Protein AF-0000000074023018 (afdb_homodimer)

Radius of gyration: 21.4 Å; Cα contacts (8 Å, |Δi|>4): 425; chains: 2; bounding box: 38×70×48 Å

Foldseek 3Di:
DPPPFDWLVVFPPLLSLLQLLLLLLLCCVVPNDVCSLVVSLVSQCVVQNNVLSNVLSVLSNQLVVQLVVLAPDRQDADRSVPPVCSGGGDPLRNLVRQLLRCLLVVVVVSNQVSSCVNRVHDDDPSNSVSSNVNSVSSPDDPPCPPPPDDPPPPPPD/DPPPFDWLVVFPPLLSLLQLLLLLLLCCVVPNDVCSLVVSLVSQCVVQNNVLSNVLSVLSNQLVVQLVVLAPDRQDADRSVPPVCSGGGDPLRNLVRQLLRCLLVVVVVSNQVSSCVNRVHDDDPSNSVSSNVNSVSSPDDPPCPPPPDDDDPPPPD

Structure (mmCIF, N/CA/C/O backbone):
data_AF-0000000074023018-model_v1
#
loop_
_entity.id
_entity.type
_entity.pdbx_description
1 polymer 'Uncharacterized protein'
#
loop_
_atom_site.group_PDB
_atom_site.id
_atom_site.type_symbol
_atom_site.label_atom_id
_atom_site.label_alt_id
_atom_site.label_comp_id
_atom_site.label_asym_id
_atom_site.label_entity_id
_atom_site.label_seq_id
_atom_site.pdbx_PDB_ins_code
_atom_site.Cartn_x
_atom_site.Cartn_y
_atom_site.Cartn_z
_atom_site.occupancy
_atom_site.B_iso_or_equiv
_atom_site.auth_seq_id
_atom_site.auth_comp_id
_atom_site.auth_asym_id
_atom_site.auth_atom_id
_atom_site.pdbx_PDB_model_num
ATOM 1 N N . MET A 1 1 ? 11.672 -31.781 -24.547 1 33.59 1 MET A N 1
ATOM 2 C CA . MET A 1 1 ? 10.367 -31.422 -24.016 1 33.59 1 MET A CA 1
ATOM 3 C C . MET A 1 1 ? 10.133 -29.922 -24.141 1 33.59 1 MET A C 1
ATOM 5 O O . MET A 1 1 ? 10.93 -29.109 -23.656 1 33.59 1 MET A O 1
ATOM 9 N N . SER A 1 2 ? 9.695 -29.359 -25.156 1 39.38 2 SER A N 1
ATOM 10 C CA . SER A 1 2 ? 9.453 -27.953 -25.484 1 39.38 2 SER A CA 1
ATOM 11 C C . SER A 1 2 ? 8.789 -27.219 -24.328 1 39.38 2 SER A C 1
ATOM 13 O O . SER A 1 2 ? 7.633 -27.5 -24 1 39.38 2 SER A O 1
ATOM 15 N N . SER A 1 3 ? 9.438 -26.938 -23.297 1 46.66 3 SER A N 1
ATOM 16 C CA . SER A 1 3 ? 8.898 -26.266 -22.109 1 46.66 3 SER A CA 1
ATOM 17 C C . SER A 1 3 ? 8.062 -25.047 -22.484 1 46.66 3 SER A C 1
ATOM 19 O O . SER A 1 3 ? 8.594 -24.047 -22.984 1 46.66 3 SER A O 1
ATOM 21 N N . ILE A 1 4 ? 7.012 -25.203 -23.188 1 52.25 4 ILE A N 1
ATOM 22 C CA . ILE A 1 4 ? 6.121 -24.141 -23.625 1 52.25 4 ILE A CA 1
ATOM 23 C C . ILE A 1 4 ? 5.949 -23.109 -22.516 1 52.25 4 ILE A C 1
ATOM 25 O O . ILE A 1 4 ? 5.586 -23.469 -21.391 1 52.25 4 ILE A O 1
ATOM 29 N N . SER A 1 5 ? 6.578 -22.062 -22.703 1 61.72 5 SER A N 1
ATOM 30 C CA . SER A 1 5 ? 6.504 -20.938 -21.781 1 61.72 5 SER A CA 1
ATOM 31 C C . SER A 1 5 ? 5.055 -20.562 -21.469 1 61.72 5 SER A C 1
ATOM 33 O O . SER A 1 5 ? 4.246 -20.391 -22.391 1 61.72 5 SER A O 1
ATOM 35 N N . PRO A 1 6 ? 4.605 -20.875 -20.297 1 69.31 6 PRO A N 1
ATOM 36 C CA . PRO A 1 6 ? 3.219 -20.547 -19.969 1 69.31 6 PRO A CA 1
ATOM 37 C C . PRO A 1 6 ? 2.826 -19.141 -20.422 1 69.31 6 PRO A C 1
ATOM 39 O O . PRO A 1 6 ? 3.672 -18.25 -20.469 1 69.31 6 PRO A O 1
ATOM 42 N N . SER A 1 7 ? 1.767 -19.031 -21.25 1 79 7 SER A N 1
ATOM 43 C CA . SER A 1 7 ? 1.215 -17.75 -21.688 1 79 7 SER A CA 1
ATOM 44 C C . SER A 1 7 ? 0.135 -17.25 -20.734 1 79 7 SER A C 1
ATOM 46 O O . SER A 1 7 ? -0.601 -18.062 -20.156 1 79 7 SER A O 1
ATOM 48 N N . ILE A 1 8 ? 0.029 -15.93 -20.641 1 83.31 8 ILE A N 1
ATOM 49 C CA . ILE A 1 8 ? -0.951 -15.312 -19.75 1 83.31 8 ILE A CA 1
ATOM 50 C C . ILE A 1 8 ? -2.361 -15.625 -20.25 1 83.31 8 ILE A C 1
ATOM 52 O O . ILE A 1 8 ? -3.32 -15.57 -19.469 1 83.31 8 ILE A O 1
ATOM 56 N N . THR A 1 9 ? -2.504 -15.969 -21.5 1 81.12 9 THR A N 1
ATOM 57 C CA . THR A 1 9 ? -3.809 -16.25 -22.094 1 81.12 9 THR A CA 1
ATOM 58 C C . THR A 1 9 ? -4.371 -17.562 -21.562 1 81.12 9 THR A C 1
ATOM 60 O O . THR A 1 9 ? -5.57 -17.828 -21.672 1 81.12 9 THR A O 1
ATOM 63 N N . ASP A 1 10 ? -3.537 -18.422 -20.984 1 83.19 10 ASP A N 1
ATOM 64 C CA . ASP A 1 10 ? -3.975 -19.719 -20.453 1 83.19 10 ASP A CA 1
ATOM 65 C C . ASP A 1 10 ? -4.449 -19.594 -19.016 1 83.19 10 ASP A C 1
ATOM 67 O O . ASP A 1 10 ? -4.926 -20.562 -18.422 1 83.19 10 ASP A O 1
ATOM 71 N N . VAL A 1 11 ? -4.312 -18.469 -18.516 1 88.88 11 VAL A N 1
ATOM 72 C CA . VAL A 1 11 ? -4.676 -18.172 -17.125 1 88.88 11 VAL A CA 1
ATOM 73 C C . VAL A 1 11 ? -6.059 -17.531 -17.078 1 88.88 11 VAL A C 1
ATOM 75 O O . VAL A 1 11 ? -6.398 -16.719 -17.953 1 88.88 11 VAL A O 1
ATOM 78 N N . PRO A 1 12 ? -6.941 -18.031 -16.188 1 91.56 12 PRO A N 1
ATOM 79 C CA . PRO A 1 12 ? -8.227 -17.344 -16.062 1 91.56 12 PRO A CA 1
ATOM 80 C C . PRO A 1 12 ? -8.07 -15.82 -16 1 91.56 12 PRO A C 1
ATOM 82 O O . PRO A 1 12 ? -7.18 -15.312 -15.328 1 91.56 12 PRO A O 1
ATOM 85 N N . PRO A 1 13 ? -8.906 -15.109 -16.688 1 92 13 PRO A N 1
ATOM 86 C CA . PRO A 1 13 ? -8.773 -13.656 -16.812 1 92 13 PRO A CA 1
ATOM 87 C C . PRO A 1 13 ? -8.727 -12.953 -15.453 1 92 13 PRO A C 1
ATOM 89 O O . PRO A 1 13 ? -8.016 -11.961 -15.289 1 92 13 PRO A O 1
ATOM 92 N N . SER A 1 14 ? -9.492 -13.422 -14.531 1 92.69 14 SER A N 1
ATOM 93 C CA . SER A 1 14 ? -9.516 -12.797 -13.211 1 92.69 14 SER A CA 1
ATOM 94 C C . SER A 1 14 ? -8.148 -12.859 -12.539 1 92.69 14 SER A C 1
ATOM 96 O O . SER A 1 14 ? -7.688 -11.875 -11.961 1 92.69 14 SER A O 1
ATOM 98 N N . VAL A 1 15 ? -7.512 -13.977 -12.648 1 95.25 15 VAL A N 1
ATOM 99 C CA . VAL A 1 15 ? -6.199 -14.164 -12.039 1 95.25 15 VAL A CA 1
ATOM 100 C C . VAL A 1 15 ? -5.141 -13.43 -12.852 1 95.25 15 VAL A C 1
ATOM 102 O O . VAL A 1 15 ? -4.238 -12.805 -12.289 1 95.25 15 VAL A O 1
ATOM 105 N N . ALA A 1 16 ? -5.266 -13.477 -14.188 1 94.62 16 ALA A N 1
ATOM 106 C CA . ALA A 1 16 ? -4.324 -12.805 -15.086 1 94.62 16 ALA A CA 1
ATOM 107 C C . ALA A 1 16 ? -4.273 -11.305 -14.797 1 94.62 16 ALA A C 1
ATOM 109 O O . ALA A 1 16 ? -3.223 -10.672 -14.953 1 94.62 16 ALA A O 1
ATOM 110 N N . ALA A 1 17 ? -5.359 -10.766 -14.391 1 94.88 17 ALA A N 1
ATOM 111 C CA . ALA A 1 17 ? -5.461 -9.336 -14.117 1 94.88 17 ALA A CA 1
ATOM 112 C C . ALA A 1 17 ? -4.562 -8.93 -12.953 1 94.88 17 ALA A C 1
ATOM 114 O O . ALA A 1 17 ? -4.223 -7.754 -12.805 1 94.88 17 ALA A O 1
ATOM 115 N N . LEU A 1 18 ? -4.129 -9.844 -12.133 1 96.94 18 LEU A N 1
ATOM 116 C CA . LEU A 1 18 ? -3.299 -9.578 -10.961 1 96.94 18 LEU A CA 1
ATOM 117 C C . LEU A 1 18 ? -1.834 -9.422 -11.359 1 96.94 18 LEU A C 1
ATOM 119 O O . LEU A 1 18 ? -1.025 -8.914 -10.586 1 96.94 18 LEU A O 1
ATOM 123 N N . LEU A 1 19 ? -1.52 -9.883 -12.492 1 96.56 19 LEU A N 1
ATOM 124 C CA . LEU A 1 19 ? -0.118 -10.055 -12.859 1 96.56 19 LEU A CA 1
ATOM 125 C C . LEU A 1 19 ? 0.636 -8.734 -12.75 1 96.56 19 LEU A C 1
ATOM 127 O O . LEU A 1 19 ? 1.696 -8.664 -12.125 1 96.56 19 LEU A O 1
ATOM 131 N N . PRO A 1 20 ? 0.089 -7.609 -13.336 1 96.38 20 PRO A N 1
ATOM 132 C CA . PRO A 1 20 ? 0.842 -6.359 -13.219 1 96.38 20 PRO A CA 1
ATOM 133 C C . PRO A 1 20 ? 1.032 -5.926 -11.766 1 96.38 20 PRO A C 1
ATOM 135 O O . PRO A 1 20 ? 2.084 -5.387 -11.406 1 96.38 20 PRO A O 1
ATOM 138 N N . VAL A 1 21 ? 0.07 -6.148 -10.906 1 97.56 21 VAL A N 1
ATOM 139 C CA . VAL A 1 21 ? 0.159 -5.82 -9.492 1 97.56 21 VAL A CA 1
ATOM 140 C C . VAL A 1 21 ? 1.237 -6.676 -8.828 1 97.56 21 VAL A C 1
ATOM 142 O O . VAL A 1 21 ? 2.074 -6.164 -8.078 1 97.56 21 VAL A O 1
ATOM 145 N N . LEU A 1 22 ? 1.25 -7.938 -9.125 1 97.94 22 LEU A N 1
ATOM 146 C CA . LEU A 1 22 ? 2.227 -8.859 -8.562 1 97.94 22 LEU A CA 1
ATOM 147 C C . LEU A 1 22 ? 3.639 -8.492 -9 1 97.94 22 LEU A C 1
ATOM 149 O O . LEU A 1 22 ? 4.574 -8.531 -8.195 1 97.94 22 LEU A O 1
ATOM 153 N N . ARG A 1 23 ? 3.777 -8.133 -10.266 1 97.25 23 ARG A N 1
ATOM 154 C CA . ARG A 1 23 ? 5.094 -7.777 -10.789 1 97.25 23 ARG A CA 1
ATOM 155 C C . ARG A 1 23 ? 5.656 -6.562 -10.062 1 97.25 23 ARG A C 1
ATOM 157 O O . ARG A 1 23 ? 6.836 -6.535 -9.703 1 97.25 23 ARG A O 1
ATOM 164 N N . HIS A 1 24 ? 4.836 -5.551 -9.836 1 96.38 24 HIS A N 1
ATOM 165 C CA . HIS A 1 24 ? 5.289 -4.359 -9.125 1 96.38 24 HIS A CA 1
ATOM 166 C C . HIS A 1 24 ? 5.656 -4.68 -7.684 1 96.38 24 HIS A C 1
ATOM 168 O O . HIS A 1 24 ? 6.66 -4.188 -7.168 1 96.38 24 HIS A O 1
ATOM 174 N N . HIS A 1 25 ? 4.863 -5.492 -7.008 1 96.25 25 HIS A N 1
ATOM 175 C CA . HIS A 1 25 ? 5.199 -5.902 -5.648 1 96.25 25 HIS A CA 1
ATOM 176 C C . HIS A 1 25 ? 6.516 -6.672 -5.617 1 96.25 25 HIS A C 1
ATOM 178 O O . HIS A 1 25 ? 7.344 -6.457 -4.73 1 96.25 25 HIS A O 1
ATOM 184 N N . LEU A 1 26 ? 6.68 -7.57 -6.559 1 96.31 26 LEU A N 1
ATOM 185 C CA . LEU A 1 26 ? 7.902 -8.367 -6.605 1 96.31 26 LEU A CA 1
ATOM 186 C C . LEU A 1 26 ? 9.117 -7.477 -6.82 1 96.31 26 LEU A C 1
ATOM 188 O O . LEU A 1 26 ? 10.156 -7.668 -6.176 1 96.31 26 LEU A O 1
ATOM 192 N N . ALA A 1 27 ? 8.977 -6.512 -7.691 1 94.44 27 ALA A N 1
ATOM 193 C CA . ALA A 1 27 ? 10.07 -5.57 -7.93 1 94.44 27 ALA A CA 1
ATOM 194 C C . ALA A 1 27 ? 10.445 -4.832 -6.648 1 94.44 27 ALA A C 1
ATOM 196 O O . ALA A 1 27 ? 11.633 -4.637 -6.359 1 94.44 27 ALA A O 1
ATOM 197 N N . ALA A 1 28 ? 9.453 -4.477 -5.926 1 92.44 28 ALA A N 1
ATOM 198 C CA . ALA A 1 28 ? 9.695 -3.77 -4.672 1 92.44 28 ALA A CA 1
ATOM 199 C C . ALA A 1 28 ? 10.297 -4.703 -3.625 1 92.44 28 ALA A C 1
ATOM 201 O O . ALA A 1 28 ? 11.281 -4.352 -2.969 1 92.44 28 ALA A O 1
ATOM 202 N N . LEU A 1 29 ? 9.734 -5.879 -3.439 1 92.12 29 LEU A N 1
ATOM 203 C CA . LEU A 1 29 ? 10.164 -6.848 -2.438 1 92.12 29 LEU A CA 1
ATOM 204 C C . LEU A 1 29 ? 11.594 -7.301 -2.699 1 92.12 29 LEU A C 1
ATOM 206 O O . LEU A 1 29 ? 12.336 -7.594 -1.76 1 92.12 29 LEU A O 1
ATOM 210 N N . GLN A 1 30 ? 11.922 -7.273 -3.902 1 92.44 30 GLN A N 1
ATOM 211 C CA . GLN A 1 30 ? 13.25 -7.773 -4.258 1 92.44 30 GLN A CA 1
ATOM 212 C C . GLN A 1 30 ? 14.227 -6.625 -4.496 1 92.44 30 GLN A C 1
ATOM 214 O O . GLN A 1 30 ? 15.359 -6.848 -4.926 1 92.44 30 GLN A O 1
ATOM 219 N N . GLY A 1 31 ? 13.82 -5.441 -4.309 1 87.44 31 GLY A N 1
ATOM 220 C CA . GLY A 1 31 ? 14.703 -4.297 -4.18 1 87.44 31 GLY A CA 1
ATOM 221 C C . GLY A 1 31 ? 15.062 -3.662 -5.512 1 87.44 31 GLY A C 1
ATOM 222 O O . GLY A 1 31 ? 15.977 -2.84 -5.586 1 87.44 31 GLY A O 1
ATOM 223 N N . SER A 1 32 ? 14.391 -3.994 -6.602 1 87.5 32 SER A N 1
ATOM 224 C CA . SER A 1 32 ? 14.758 -3.477 -7.914 1 87.5 32 SER A CA 1
ATOM 225 C C . SER A 1 32 ? 14.031 -2.174 -8.227 1 87.5 32 SER A C 1
ATOM 227 O O . SER A 1 32 ? 14.453 -1.411 -9.094 1 87.5 32 SER A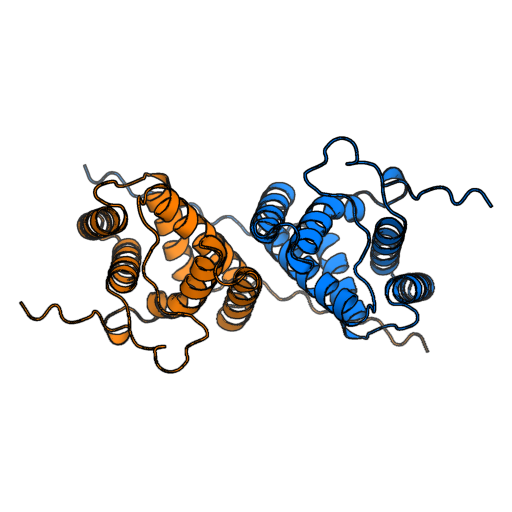 O 1
ATOM 229 N N . ASN A 1 33 ? 12.891 -1.936 -7.582 1 88.5 33 ASN A N 1
ATOM 230 C CA . ASN A 1 33 ? 12.117 -0.714 -7.781 1 88.5 33 ASN A CA 1
ATOM 231 C C . ASN A 1 33 ? 11.453 -0.253 -6.488 1 88.5 33 ASN A C 1
ATOM 233 O O . ASN A 1 33 ? 10.414 -0.787 -6.098 1 88.5 33 ASN A O 1
ATOM 237 N N . PRO A 1 34 ? 11.93 0.82 -5.93 1 80.44 34 PRO A N 1
ATOM 238 C CA . PRO A 1 34 ? 11.383 1.271 -4.648 1 80.44 34 PRO A CA 1
ATOM 239 C C . PRO A 1 34 ? 9.969 1.832 -4.781 1 80.44 34 PRO A C 1
ATOM 241 O O . PRO A 1 34 ? 9.242 1.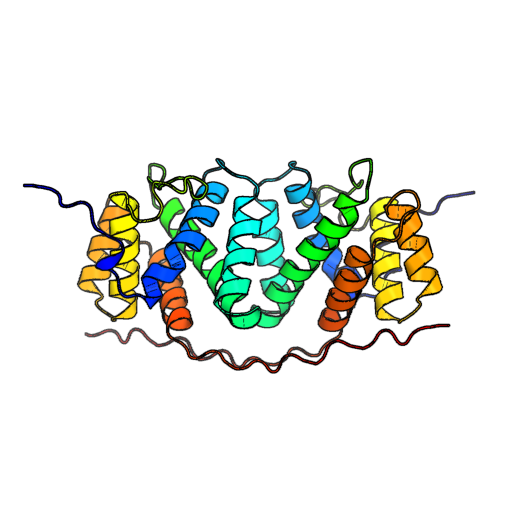917 -3.787 1 80.44 34 PRO A O 1
ATOM 244 N N . LEU A 1 35 ? 9.555 2.215 -6.023 1 85.19 35 LEU A N 1
ATOM 245 C CA . LEU A 1 35 ? 8.227 2.775 -6.254 1 85.19 35 LEU A CA 1
ATOM 246 C C . LEU A 1 35 ? 7.219 1.674 -6.559 1 85.19 35 LEU A C 1
ATOM 248 O O . LEU A 1 35 ? 6.035 1.951 -6.766 1 85.19 35 LEU A O 1
ATOM 252 N N . GLY A 1 36 ? 7.719 0.471 -6.547 1 92.19 36 GLY A N 1
ATOM 253 C CA . GLY A 1 36 ? 6.867 -0.649 -6.918 1 92.19 36 GLY A CA 1
ATOM 254 C C . GLY A 1 36 ? 5.629 -0.766 -6.051 1 92.19 36 GLY A C 1
ATOM 255 O O . GLY A 1 36 ? 4.547 -1.084 -6.551 1 92.19 36 GLY A O 1
ATOM 256 N N . TRP A 1 37 ? 5.785 -0.429 -4.812 1 91.62 37 TRP A N 1
ATOM 257 C CA . TRP A 1 37 ? 4.648 -0.497 -3.9 1 91.62 37 TRP A CA 1
ATOM 258 C C . TRP A 1 37 ? 3.555 0.481 -4.316 1 91.62 37 TRP A C 1
ATOM 260 O O . TRP A 1 37 ? 2.379 0.118 -4.375 1 91.62 37 TRP A O 1
ATOM 270 N N . ARG A 1 38 ? 3.951 1.676 -4.551 1 88.38 38 ARG A N 1
ATOM 271 C CA . ARG A 1 38 ? 3.021 2.729 -4.941 1 88.38 38 ARG A CA 1
ATOM 272 C C . ARG A 1 38 ? 2.311 2.377 -6.246 1 88.38 38 ARG A C 1
ATOM 274 O O . ARG A 1 38 ? 1.102 2.576 -6.375 1 88.38 38 ARG A O 1
ATOM 281 N N . LEU A 1 39 ? 3.084 1.887 -7.125 1 92.81 39 LEU A N 1
ATOM 282 C CA . LEU A 1 39 ? 2.537 1.545 -8.43 1 92.81 39 LEU A CA 1
ATOM 283 C C . LEU A 1 39 ? 1.571 0.37 -8.328 1 92.81 39 LEU A C 1
ATOM 285 O O . LEU A 1 39 ? 0.521 0.365 -8.977 1 92.81 39 LEU A O 1
ATOM 289 N N . ALA A 1 40 ? 1.871 -0.61 -7.504 1 96.38 40 ALA A N 1
ATOM 290 C CA . ALA A 1 40 ? 0.996 -1.762 -7.301 1 96.38 40 ALA A CA 1
ATOM 291 C C . ALA A 1 40 ? -0.355 -1.331 -6.738 1 96.38 40 ALA A C 1
ATOM 293 O O . ALA A 1 40 ? -1.404 -1.724 -7.254 1 96.38 40 ALA A O 1
ATOM 294 N N . PHE A 1 41 ? -0.316 -0.5 -5.727 1 94.69 41 PHE A N 1
ATOM 295 C CA . PHE A 1 41 ? -1.55 -0.039 -5.102 1 94.69 41 PHE A CA 1
ATOM 296 C C . PHE A 1 41 ? -2.334 0.859 -6.047 1 94.69 41 PHE A C 1
ATOM 298 O O . PHE A 1 41 ? -3.559 0.744 -6.152 1 94.69 41 PHE A O 1
ATOM 305 N N . GLY A 1 42 ? -1.631 1.778 -6.738 1 94.06 42 GLY A N 1
ATOM 306 C CA . GLY A 1 42 ? -2.295 2.625 -7.719 1 94.06 42 GLY A CA 1
ATOM 307 C C . GLY A 1 42 ? -2.982 1.838 -8.812 1 94.06 42 GLY A C 1
ATOM 308 O O . GLY A 1 42 ? -4.125 2.133 -9.18 1 94.06 42 GLY A O 1
ATOM 309 N N . LEU A 1 43 ? -2.332 0.855 -9.312 1 96.25 43 LEU A N 1
ATOM 310 C CA . LEU A 1 43 ? -2.873 0.022 -10.383 1 96.25 43 LEU A CA 1
ATOM 311 C C . LEU A 1 43 ? -4.094 -0.757 -9.898 1 96.25 43 LEU A C 1
ATOM 313 O O . LEU A 1 43 ? -5.105 -0.826 -10.602 1 96.25 43 LEU A O 1
ATOM 317 N N . ALA A 1 44 ? -4.008 -1.343 -8.711 1 97.19 44 ALA A N 1
ATOM 318 C CA . ALA A 1 44 ? -5.117 -2.115 -8.164 1 97.19 44 ALA A CA 1
ATOM 319 C C . ALA A 1 44 ? -6.336 -1.23 -7.922 1 97.19 44 ALA A C 1
ATOM 321 O O . ALA A 1 44 ? -7.465 -1.621 -8.227 1 97.19 44 ALA A O 1
ATOM 322 N N . GLU A 1 45 ? -6.098 -0.08 -7.363 1 94.38 45 GLU A N 1
ATOM 323 C CA . GLU A 1 45 ? -7.188 0.864 -7.148 1 94.38 45 GLU A CA 1
ATOM 324 C C . GLU A 1 45 ? -7.875 1.227 -8.461 1 94.38 45 GLU A C 1
ATOM 326 O O . GLU A 1 45 ? -9.102 1.293 -8.531 1 94.38 45 GLU A O 1
ATOM 331 N N . GLN A 1 46 ? -7.105 1.514 -9.453 1 95.12 46 GLN A N 1
ATOM 332 C CA . GLN A 1 46 ? -7.641 1.875 -10.766 1 95.12 46 GLN A CA 1
ATOM 333 C C . GLN A 1 46 ? -8.469 0.739 -11.352 1 95.12 46 GLN A C 1
ATOM 335 O O . GLN A 1 46 ? -9.516 0.978 -11.961 1 95.12 46 GLN A O 1
ATOM 340 N N . ARG A 1 47 ? -8.039 -0.441 -11.156 1 95.06 47 ARG A N 1
ATOM 341 C CA . ARG A 1 47 ? -8.648 -1.595 -11.812 1 95.06 47 ARG A CA 1
ATOM 342 C C . ARG A 1 47 ? -9.891 -2.057 -11.07 1 95.06 47 ARG A C 1
A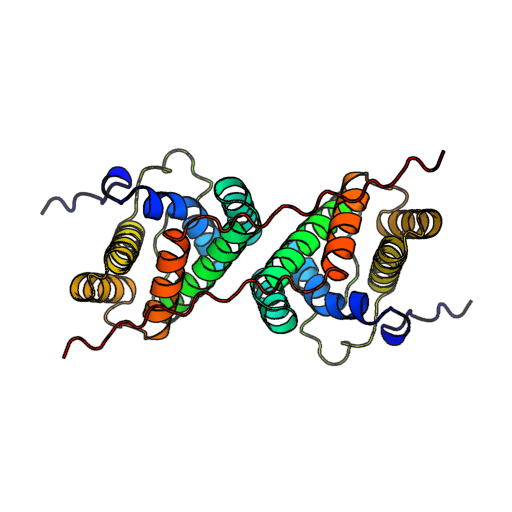TOM 344 O O . ARG A 1 47 ? -10.898 -2.416 -11.695 1 95.06 47 ARG A O 1
ATOM 351 N N . TRP A 1 48 ? -9.891 -2.062 -9.789 1 96 48 TRP A N 1
ATOM 352 C CA . TRP A 1 48 ? -10.961 -2.705 -9.039 1 96 48 TRP A CA 1
ATOM 353 C C . TRP A 1 48 ? -11.648 -1.709 -8.117 1 96 48 TRP A C 1
ATOM 355 O O . TRP A 1 48 ? -12.555 -2.076 -7.359 1 96 48 TRP A O 1
ATOM 365 N N . GLY A 1 49 ? -11.227 -0.445 -8.086 1 92.69 49 GLY A N 1
ATOM 366 C CA . GLY A 1 49 ? -11.734 0.537 -7.141 1 92.69 49 GLY A CA 1
ATOM 367 C C . GLY A 1 49 ? -10.969 0.562 -5.832 1 92.69 49 GLY A C 1
ATOM 368 O O . GLY A 1 49 ? -10.164 -0.332 -5.559 1 92.69 49 GLY A O 1
ATOM 369 N N . GLU A 1 50 ? -11.125 1.563 -5.012 1 89.69 50 GLU A N 1
ATOM 370 C CA . GLU A 1 50 ? -10.32 1.779 -3.812 1 89.69 50 GLU A CA 1
ATOM 371 C C . GLU A 1 50 ? -10.484 0.629 -2.822 1 89.69 50 GLU A C 1
ATOM 373 O O . GLU A 1 50 ? -9.508 0.002 -2.422 1 89.69 50 GLU A O 1
ATOM 378 N N . GLY A 1 51 ? -11.734 0.266 -2.453 1 89.75 51 GLY A N 1
ATOM 379 C CA . GLY A 1 51 ? -11.984 -0.768 -1.46 1 89.75 51 GLY A CA 1
ATOM 380 C C . GLY A 1 51 ? -11.391 -2.113 -1.842 1 89.75 51 GLY A C 1
ATOM 381 O O . GLY A 1 51 ? -10.414 -2.561 -1.237 1 89.75 51 GLY A O 1
ATOM 382 N N . LYS A 1 52 ? -11.906 -2.643 -2.922 1 93.19 52 LYS A N 1
ATOM 383 C CA . LYS A 1 52 ? -11.477 -3.965 -3.363 1 93.19 52 LYS A CA 1
ATOM 384 C C . LYS A 1 52 ? -10.039 -3.932 -3.883 1 93.19 52 LYS A C 1
ATOM 386 O O . LYS A 1 52 ? -9.25 -4.832 -3.6 1 93.19 52 LYS A O 1
ATOM 391 N N . GLY A 1 53 ? -9.703 -2.902 -4.582 1 96.62 53 GLY A N 1
ATOM 392 C CA . GLY A 1 53 ? -8.375 -2.785 -5.156 1 96.62 53 GLY A CA 1
ATOM 393 C C . GLY A 1 53 ? -7.277 -2.727 -4.109 1 96.62 53 GLY A C 1
ATOM 394 O O . GLY A 1 53 ? -6.277 -3.441 -4.211 1 96.62 53 GLY A O 1
ATOM 395 N N . LEU A 1 54 ? -7.445 -1.925 -3.117 1 95.25 54 LEU A N 1
ATOM 396 C CA . LEU A 1 54 ? -6.438 -1.798 -2.068 1 95.25 54 LEU A CA 1
ATOM 397 C C . LEU A 1 54 ? -6.305 -3.098 -1.282 1 95.25 54 LEU A C 1
ATOM 399 O O . LEU A 1 54 ? -5.195 -3.502 -0.927 1 95.25 54 LEU A O 1
ATOM 403 N N . ALA A 1 55 ? -7.43 -3.695 -1.041 1 95 55 ALA A N 1
ATOM 404 C CA . ALA A 1 55 ? -7.387 -4.973 -0.333 1 95 55 ALA A CA 1
ATOM 405 C C . ALA A 1 55 ? -6.652 -6.031 -1.15 1 95 55 ALA A C 1
ATOM 407 O O . ALA A 1 55 ? -5.84 -6.785 -0.613 1 95 55 ALA A O 1
ATOM 408 N N . LEU A 1 56 ? -6.898 -6.027 -2.402 1 97.19 56 LEU A N 1
ATOM 409 C CA . LEU A 1 56 ? -6.23 -6.98 -3.279 1 97.19 56 LEU A CA 1
ATOM 410 C C . LEU A 1 56 ? -4.73 -6.711 -3.334 1 97.19 56 LEU A C 1
ATOM 412 O O . LEU A 1 56 ? -3.926 -7.645 -3.275 1 97.19 56 LEU A O 1
ATOM 416 N N . ALA A 1 57 ? -4.398 -5.48 -3.479 1 97.44 57 ALA A N 1
ATOM 417 C CA . ALA A 1 57 ? -2.979 -5.129 -3.49 1 97.44 57 ALA A CA 1
ATOM 418 C C . ALA A 1 57 ? -2.299 -5.555 -2.193 1 97.44 57 ALA A C 1
ATOM 420 O O . ALA A 1 57 ? -1.212 -6.137 -2.215 1 97.44 57 ALA A O 1
ATOM 421 N N . HIS A 1 58 ? -2.916 -5.312 -1.113 1 95.69 58 HIS A N 1
ATOM 422 C CA . HIS A 1 58 ? -2.342 -5.66 0.182 1 95.69 58 HIS A CA 1
ATOM 423 C C . HIS A 1 58 ? -2.209 -7.172 0.338 1 95.69 58 HIS A C 1
ATOM 425 O O . HIS A 1 58 ? -1.146 -7.672 0.714 1 95.69 58 HIS A O 1
ATOM 431 N N . ARG A 1 59 ? -3.242 -7.848 0.045 1 96.25 59 ARG A N 1
ATOM 432 C CA . ARG A 1 59 ? -3.207 -9.297 0.191 1 96.25 59 ARG A CA 1
ATOM 433 C C . ARG A 1 59 ? -2.205 -9.922 -0.775 1 96.25 59 ARG A C 1
ATOM 435 O O . ARG A 1 59 ? -1.575 -10.93 -0.457 1 96.25 59 ARG A O 1
ATOM 442 N N . SER A 1 60 ? -2.096 -9.352 -1.965 1 97.75 60 SER A N 1
ATOM 443 C CA . SER A 1 60 ? -1.074 -9.812 -2.9 1 97.75 60 SER A CA 1
ATOM 444 C C . SER A 1 60 ? 0.322 -9.688 -2.301 1 97.75 60 SER A C 1
ATOM 446 O O . SER A 1 60 ? 1.14 -10.602 -2.422 1 97.75 60 SER A O 1
ATOM 448 N N . GLN A 1 61 ? 0.585 -8.547 -1.723 1 96.12 61 GLN A N 1
ATOM 449 C CA . GLN A 1 61 ? 1.874 -8.312 -1.079 1 96.12 61 GLN A CA 1
ATOM 450 C C . GLN A 1 61 ? 2.129 -9.336 0.024 1 96.12 61 GLN A C 1
ATOM 452 O O . GLN A 1 61 ? 3.236 -9.867 0.142 1 96.12 61 GLN A O 1
ATOM 457 N N . VAL A 1 62 ? 1.149 -9.57 0.866 1 94.62 62 VAL A N 1
ATOM 458 C CA . VAL A 1 62 ? 1.276 -10.508 1.98 1 94.62 62 VAL A CA 1
ATOM 459 C C . VAL A 1 62 ? 1.56 -11.906 1.451 1 94.62 62 VAL A C 1
ATOM 461 O O . VAL A 1 62 ? 2.457 -12.594 1.943 1 94.62 62 VAL A O 1
ATOM 464 N N . PHE A 1 63 ? 0.838 -12.281 0.449 1 97.25 63 PHE A N 1
ATOM 465 C CA . PHE A 1 63 ? 1.013 -13.586 -0.181 1 97.25 63 PHE A CA 1
ATOM 466 C C . PHE A 1 63 ? 2.42 -13.727 -0.747 1 97.25 63 PHE A C 1
ATOM 468 O O . PHE A 1 63 ? 3.104 -14.719 -0.482 1 97.25 63 PHE A O 1
ATOM 475 N N . LEU A 1 64 ? 2.873 -12.75 -1.487 1 97.44 64 LEU A N 1
ATOM 476 C CA . LEU A 1 64 ? 4.195 -12.797 -2.102 1 97.44 64 LEU A CA 1
ATOM 477 C C . LEU A 1 64 ? 5.289 -12.82 -1.039 1 97.44 64 LEU A C 1
ATOM 479 O O . LEU A 1 64 ? 6.289 -13.523 -1.188 1 97.44 64 LEU A O 1
ATOM 483 N N . SER A 1 65 ? 5.102 -12.07 0.021 1 95.12 65 SER A N 1
ATOM 484 C CA . SER A 1 65 ? 6.078 -12.07 1.107 1 95.12 65 SER A CA 1
ATOM 485 C C . SER A 1 65 ? 6.184 -13.445 1.756 1 95.12 65 SER A C 1
ATOM 487 O O . SER A 1 65 ? 7.285 -13.906 2.062 1 95.12 65 SER A O 1
ATOM 489 N N . ALA A 1 66 ? 5.035 -14.055 1.974 1 95.69 66 ALA A N 1
ATOM 490 C CA . ALA A 1 66 ? 5.027 -15.398 2.541 1 95.69 66 ALA A CA 1
ATOM 491 C C . ALA A 1 66 ? 5.734 -16.391 1.618 1 95.69 66 ALA A C 1
ATOM 493 O O . ALA A 1 66 ? 6.5 -17.234 2.078 1 95.69 66 ALA A O 1
ATOM 494 N N . LEU A 1 67 ? 5.48 -16.281 0.37 1 97 67 LEU A N 1
ATOM 495 C CA . LEU A 1 67 ? 6.082 -17.156 -0.627 1 97 67 LEU A CA 1
ATOM 496 C C . LEU A 1 67 ? 7.594 -16.969 -0.679 1 97 67 LEU A C 1
ATOM 498 O O . LEU A 1 67 ? 8.352 -17.938 -0.635 1 97 67 LEU A O 1
ATOM 502 N N . LEU A 1 68 ? 8.062 -15.719 -0.748 1 95.94 68 LEU A N 1
ATOM 503 C CA . LEU A 1 68 ? 9.477 -15.398 -0.887 1 95.94 68 LEU A CA 1
ATOM 504 C C . LEU A 1 68 ? 10.25 -15.781 0.37 1 95.94 68 LEU A C 1
ATOM 506 O O . LEU A 1 68 ? 11.438 -16.109 0.299 1 95.94 68 LEU A O 1
ATOM 510 N N . ALA A 1 69 ? 9.562 -15.695 1.496 1 94.56 69 ALA A N 1
ATOM 511 C CA . ALA A 1 69 ? 10.203 -16.078 2.748 1 94.56 69 ALA A CA 1
ATOM 512 C C . ALA A 1 69 ? 10.602 -17.562 2.729 1 94.56 69 ALA A C 1
ATOM 514 O O . ALA A 1 69 ? 11.508 -17.969 3.457 1 94.56 69 ALA A O 1
ATOM 515 N N . ALA A 1 70 ? 9.93 -18.312 1.895 1 94.88 70 ALA A N 1
ATOM 516 C CA . ALA A 1 70 ? 10.172 -19.75 1.83 1 94.88 70 ALA A CA 1
ATOM 517 C C . ALA A 1 70 ? 11.07 -20.109 0.648 1 94.88 70 ALA A C 1
ATOM 519 O O . ALA A 1 70 ? 11.344 -21.281 0.396 1 94.88 70 ALA A O 1
ATOM 520 N N . ARG A 1 71 ? 11.5 -19.094 -0.091 1 93.38 71 ARG A N 1
ATOM 521 C CA . ARG A 1 71 ? 12.312 -19.328 -1.278 1 93.38 71 ARG A CA 1
ATOM 522 C C . ARG A 1 71 ? 13.797 -19.109 -0.987 1 93.38 71 ARG A C 1
ATOM 524 O O . ARG A 1 71 ? 14.148 -18.156 -0.291 1 93.38 71 ARG A O 1
ATOM 531 N N . PRO A 1 72 ? 14.672 -19.938 -1.554 1 88.38 72 PRO A N 1
ATOM 532 C CA . PRO A 1 72 ? 16.109 -19.781 -1.366 1 88.38 72 PRO A CA 1
ATOM 533 C C . PRO A 1 72 ? 16.719 -18.766 -2.342 1 88.38 72 PRO A C 1
ATOM 535 O O . PRO A 1 72 ? 17.844 -18.297 -2.131 1 88.38 72 PRO A O 1
ATOM 538 N N . VAL A 1 73 ? 16.047 -18.5 -3.471 1 91.56 73 VAL A N 1
ATOM 539 C CA . VAL A 1 73 ? 16.5 -17.578 -4.508 1 91.56 73 VAL A CA 1
ATOM 540 C C . VAL A 1 73 ? 15.383 -16.641 -4.902 1 91.56 73 VAL A C 1
ATOM 542 O O . VAL A 1 73 ? 14.203 -16.906 -4.648 1 91.56 73 VAL A O 1
ATOM 545 N N . PRO A 1 74 ? 15.664 -15.508 -5.438 1 94.12 74 PRO A N 1
ATOM 546 C CA . PRO A 1 74 ? 14.625 -14.578 -5.883 1 94.12 74 PRO A CA 1
ATOM 547 C C . PRO A 1 74 ? 13.688 -15.195 -6.918 1 94.12 74 PRO A C 1
ATOM 549 O O . PRO A 1 74 ? 14.07 -16.141 -7.617 1 94.12 74 PRO A O 1
ATOM 552 N N . LEU A 1 75 ? 12.477 -14.734 -6.988 1 95.94 75 LEU A N 1
ATOM 553 C CA . LEU A 1 75 ? 11.531 -15.141 -8.016 1 95.94 75 LEU A CA 1
ATOM 554 C C . LEU A 1 75 ? 11.836 -14.445 -9.344 1 95.94 75 LEU A C 1
ATOM 556 O O . LEU A 1 75 ? 11.969 -13.219 -9.391 1 95.94 75 LEU A O 1
ATOM 560 N N . ASP A 1 76 ? 12.023 -15.227 -10.352 1 94.81 76 ASP A N 1
ATOM 561 C CA . ASP A 1 76 ? 12.266 -14.648 -11.672 1 94.81 76 ASP A CA 1
ATOM 562 C C . ASP A 1 76 ? 10.992 -14.031 -12.242 1 94.81 76 ASP A C 1
ATOM 564 O O . ASP A 1 76 ? 9.969 -14.711 -12.375 1 94.81 76 ASP A O 1
ATOM 568 N N . CYS A 1 77 ? 11.055 -12.773 -12.5 1 94.81 77 CYS A N 1
ATOM 569 C CA . CYS A 1 77 ? 9.875 -12.086 -13 1 94.81 77 CYS A CA 1
ATOM 570 C C . CYS A 1 77 ? 10.258 -11.016 -14.016 1 94.81 77 CYS A C 1
ATOM 572 O O . CYS A 1 77 ? 11.391 -10.523 -14.016 1 94.81 77 CYS A O 1
ATOM 574 N N . VAL A 1 78 ? 9.367 -10.742 -14.898 1 93.81 78 VAL A N 1
ATOM 575 C CA . VAL A 1 78 ? 9.539 -9.695 -15.898 1 93.81 78 VAL A CA 1
ATOM 576 C C . VAL A 1 78 ? 9.477 -8.328 -15.219 1 93.81 78 VAL A C 1
ATOM 578 O O . VAL A 1 78 ? 8.641 -8.094 -14.336 1 93.81 78 VAL A O 1
ATOM 581 N N . ASP A 1 79 ? 10.383 -7.445 -15.625 1 92.12 79 ASP A N 1
ATOM 582 C CA . ASP A 1 79 ? 10.312 -6.055 -15.188 1 92.12 79 ASP A CA 1
ATOM 583 C C . ASP A 1 79 ? 8.984 -5.422 -15.578 1 92.12 79 ASP A C 1
ATOM 585 O O . ASP A 1 79 ? 8.641 -5.371 -16.766 1 92.12 79 ASP A O 1
ATOM 589 N N . PRO A 1 80 ? 8.219 -4.926 -14.609 1 91.69 80 PRO A N 1
ATOM 590 C CA . PRO A 1 80 ? 6.898 -4.375 -14.922 1 91.69 80 PRO A CA 1
ATOM 591 C C . PRO A 1 80 ? 6.969 -3.156 -15.836 1 91.69 80 PRO A C 1
ATOM 593 O O . PRO A 1 80 ? 5.957 -2.766 -16.422 1 91.69 80 PRO A O 1
ATOM 596 N N . LEU A 1 81 ? 8.078 -2.535 -15.922 1 86.19 81 LEU A N 1
ATOM 597 C CA . LEU A 1 81 ? 8.219 -1.343 -16.75 1 86.19 81 LEU A CA 1
ATOM 598 C C . LEU A 1 81 ? 8.641 -1.713 -18.172 1 86.19 81 LEU A C 1
ATOM 600 O O . LEU A 1 81 ? 8.734 -0.845 -19.047 1 86.19 81 LEU A O 1
ATOM 604 N N . HIS A 1 82 ? 8.891 -3.031 -18.359 1 87.12 82 HIS A N 1
ATOM 605 C CA . HIS A 1 82 ? 9.211 -3.496 -19.703 1 87.12 82 HIS A CA 1
ATOM 606 C C . HIS A 1 82 ? 7.941 -3.814 -20.484 1 87.12 82 HIS A C 1
ATOM 608 O O . HIS A 1 82 ? 7.402 -4.918 -20.375 1 87.12 82 HIS A O 1
ATOM 614 N N . ILE A 1 83 ? 7.539 -2.977 -21.328 1 79.56 83 ILE A N 1
ATOM 615 C CA . ILE A 1 83 ? 6.242 -3.02 -21.984 1 79.56 83 ILE A CA 1
ATOM 616 C C . ILE A 1 83 ? 6.23 -4.145 -23.016 1 79.56 83 ILE A C 1
ATOM 618 O O . ILE A 1 83 ? 5.207 -4.805 -23.219 1 79.56 83 ILE A O 1
ATOM 622 N N . ASP A 1 84 ? 7.367 -4.453 -23.578 1 82.62 84 ASP A N 1
ATOM 623 C CA . ASP A 1 84 ? 7.449 -5.441 -24.641 1 82.62 84 ASP A CA 1
ATOM 624 C C . ASP A 1 84 ? 7.203 -6.852 -24.109 1 82.62 84 ASP A C 1
ATOM 626 O O . ASP A 1 84 ? 6.84 -7.75 -24.875 1 82.62 84 ASP A O 1
ATOM 630 N N . ASP A 1 85 ? 7.34 -7.02 -22.891 1 78.69 85 ASP A N 1
ATOM 631 C CA . ASP A 1 85 ? 7.246 -8.359 -22.312 1 78.69 85 ASP A CA 1
ATOM 632 C C . ASP A 1 85 ? 6 -8.5 -21.438 1 78.69 85 ASP A C 1
ATOM 634 O O . ASP A 1 85 ? 5.91 -9.422 -20.625 1 78.69 85 ASP A O 1
ATOM 638 N N . ARG A 1 86 ? 5.051 -7.676 -21.656 1 80.31 86 ARG A N 1
ATOM 639 C CA . ARG A 1 86 ? 3.889 -7.629 -20.781 1 80.31 86 ARG A CA 1
ATOM 640 C C . ARG A 1 86 ? 3.076 -8.914 -20.875 1 80.31 86 ARG A C 1
ATOM 642 O O . ARG A 1 86 ? 2.488 -9.359 -19.891 1 80.31 86 ARG A O 1
ATOM 649 N N . ASP A 1 87 ? 3.141 -9.625 -21.984 1 82.62 87 ASP A N 1
ATOM 650 C CA . ASP A 1 87 ? 2.275 -10.781 -22.172 1 82.62 87 ASP A CA 1
ATOM 651 C C . ASP A 1 87 ? 3.062 -12.086 -22.047 1 82.62 87 ASP A C 1
ATOM 653 O O . ASP A 1 87 ? 2.506 -13.172 -22.203 1 82.62 87 ASP A O 1
ATOM 657 N N . THR A 1 88 ? 4.289 -11.914 -21.75 1 88 88 THR A N 1
ATOM 658 C CA . THR A 1 88 ? 5.117 -13.102 -21.531 1 88 88 THR A CA 1
ATOM 659 C C . THR A 1 88 ? 5.273 -13.391 -20.047 1 88 88 THR A C 1
ATOM 661 O O . THR A 1 88 ? 5.18 -12.477 -19.219 1 88 88 THR A O 1
ATOM 664 N N . LEU A 1 89 ? 5.383 -14.672 -19.797 1 93.88 89 LEU A N 1
ATOM 665 C CA . LEU A 1 89 ? 5.59 -15.102 -18.422 1 93.88 89 LEU A CA 1
ATOM 666 C C . LEU A 1 89 ? 6.91 -15.852 -18.281 1 93.88 89 LEU A C 1
ATOM 668 O O . LEU A 1 89 ? 7.262 -16.672 -19.141 1 93.88 89 LEU A O 1
ATOM 672 N N . THR A 1 90 ? 7.652 -15.5 -17.266 1 94.5 90 THR A N 1
ATOM 673 C CA . THR A 1 90 ? 8.727 -16.406 -16.875 1 94.5 90 THR A CA 1
ATOM 674 C C . THR A 1 90 ? 8.164 -17.703 -16.312 1 94.5 90 THR A C 1
ATOM 676 O O . THR A 1 90 ? 6.965 -17.812 -16.062 1 94.5 90 THR A O 1
ATOM 679 N N . GLU A 1 91 ? 9.055 -18.672 -16.172 1 93.44 91 GLU A N 1
ATOM 680 C CA . GLU A 1 91 ? 8.625 -19.938 -15.586 1 93.44 91 GLU A CA 1
ATOM 681 C C . GLU A 1 91 ? 8.055 -19.734 -14.18 1 93.44 91 GLU A C 1
ATOM 683 O O . GLU A 1 91 ? 7.008 -20.281 -13.844 1 93.44 91 GLU A O 1
ATOM 688 N N . ASP A 1 92 ? 8.742 -18.953 -13.375 1 95.69 92 ASP A N 1
ATOM 689 C CA . ASP A 1 92 ? 8.281 -18.672 -12.016 1 95.69 92 ASP A CA 1
ATOM 690 C C . ASP A 1 92 ? 6.926 -17.969 -12.023 1 95.69 92 ASP A C 1
ATOM 692 O O . ASP A 1 92 ? 6.043 -18.312 -11.227 1 95.69 92 ASP A O 1
ATOM 696 N N . GLU A 1 93 ? 6.777 -17 -12.898 1 96.12 93 GLU A N 1
ATOM 697 C CA . GLU A 1 93 ? 5.496 -16.312 -13.008 1 96.12 93 GLU A CA 1
ATOM 698 C C . GLU A 1 93 ? 4.387 -17.266 -13.43 1 96.12 93 GLU A C 1
ATOM 700 O O . GLU A 1 93 ? 3.268 -17.188 -12.922 1 96.12 93 GLU A O 1
ATOM 705 N N . GLY A 1 94 ? 4.723 -18.062 -14.414 1 95.06 94 GLY A N 1
ATOM 706 C CA . GLY A 1 94 ? 3.762 -19.078 -14.805 1 95.06 94 GLY A CA 1
ATOM 707 C C . GLY A 1 94 ? 3.295 -19.938 -13.648 1 95.06 94 GLY A C 1
ATOM 708 O O . GLY A 1 94 ? 2.094 -20.141 -13.453 1 95.06 94 GLY A O 1
ATOM 709 N N . ASN A 1 95 ? 4.234 -20.469 -12.906 1 95.62 95 ASN A N 1
ATOM 710 C CA . ASN A 1 95 ? 3.904 -21.281 -11.742 1 95.62 95 ASN A CA 1
ATOM 711 C C . ASN A 1 95 ? 3.07 -20.5 -10.727 1 95.62 95 ASN A C 1
ATOM 713 O O . ASN A 1 95 ? 2.145 -21.047 -10.125 1 95.62 95 ASN A O 1
ATOM 717 N N . LEU A 1 96 ? 3.404 -19.25 -10.555 1 97 96 LEU A N 1
ATOM 718 C CA . LEU A 1 96 ? 2.656 -18.391 -9.648 1 97 96 LEU A CA 1
ATOM 719 C C . LEU A 1 96 ? 1.204 -18.266 -10.102 1 97 96 LEU A C 1
ATOM 721 O O . LEU A 1 96 ? 0.285 -18.406 -9.289 1 97 96 LEU A O 1
ATOM 725 N N . MET A 1 97 ? 0.979 -18.047 -11.383 1 96.75 97 M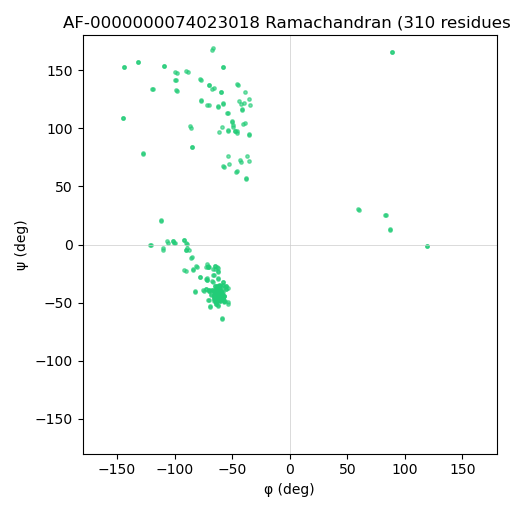ET A N 1
ATOM 726 C CA . MET A 1 97 ? -0.365 -17.906 -11.938 1 96.75 97 MET A CA 1
ATOM 727 C C . MET A 1 97 ? -1.139 -19.203 -11.828 1 96.75 97 MET A C 1
ATOM 729 O O . MET A 1 97 ? -2.326 -19.203 -11.5 1 96.75 97 MET A O 1
ATOM 733 N N . ILE A 1 98 ? -0.476 -20.266 -12.055 1 96 98 ILE A N 1
ATOM 734 C CA . ILE A 1 98 ? -1.111 -21.578 -11.953 1 96 98 ILE A CA 1
ATOM 735 C C . ILE A 1 98 ? -1.522 -21.844 -10.508 1 96 98 ILE A C 1
ATOM 737 O O . ILE A 1 98 ? -2.629 -22.312 -10.25 1 96 98 ILE A O 1
ATOM 741 N N . ALA A 1 99 ? -0.63 -21.562 -9.586 1 97.06 99 ALA A N 1
ATOM 742 C CA . ALA A 1 99 ? -0.94 -21.766 -8.172 1 97.06 99 ALA A CA 1
ATOM 743 C C . ALA A 1 99 ? -2.189 -20.984 -7.773 1 97.06 99 ALA A C 1
ATOM 745 O O . ALA A 1 99 ? -3.104 -21.547 -7.156 1 97.06 99 ALA A O 1
ATOM 746 N N . LEU A 1 100 ? -2.223 -19.734 -8.148 1 97.62 100 LEU A N 1
ATOM 747 C CA . LEU A 1 100 ? -3.361 -18.891 -7.797 1 97.62 100 LEU A CA 1
ATOM 748 C C . LEU A 1 100 ? -4.633 -19.375 -8.484 1 97.62 100 LEU A C 1
ATOM 750 O O . LEU A 1 100 ? -5.707 -19.375 -7.879 1 97.62 100 LEU A O 1
ATOM 754 N N . SER A 1 101 ? -4.543 -19.781 -9.727 1 97 101 SER A N 1
ATOM 755 C CA . SER A 1 101 ? -5.691 -20.344 -10.445 1 97 101 SER A CA 1
ATOM 756 C C . SER A 1 101 ? -6.211 -21.594 -9.758 1 97 101 SER A C 1
ATOM 758 O O . SER A 1 101 ? -7.422 -21.781 -9.609 1 97 101 SER A O 1
ATOM 760 N N . ALA A 1 102 ? -5.281 -22.422 -9.391 1 96.62 102 ALA A N 1
ATOM 761 C CA . ALA A 1 102 ? -5.656 -23.656 -8.703 1 96.62 102 ALA A CA 1
ATOM 762 C C . ALA A 1 102 ? -6.336 -23.359 -7.371 1 96.62 102 ALA A C 1
ATOM 764 O O . ALA A 1 102 ? -7.316 -24 -7.008 1 96.62 102 ALA A O 1
ATOM 765 N N . MET A 1 103 ? -5.812 -22.438 -6.637 1 96.62 103 MET A N 1
ATOM 766 C CA . MET A 1 103 ? -6.426 -22.031 -5.375 1 96.62 103 MET A CA 1
ATOM 767 C C . MET A 1 103 ? -7.824 -21.469 -5.605 1 96.62 103 MET A C 1
ATOM 769 O O . MET A 1 103 ? -8.742 -21.734 -4.836 1 96.62 103 MET A O 1
ATOM 773 N N . SER A 1 104 ? -7.961 -20.719 -6.633 1 95.06 104 SER A N 1
ATOM 774 C CA . SER A 1 104 ? -9.258 -20.125 -6.965 1 95.06 104 SER A CA 1
ATOM 775 C C . SER A 1 104 ? -10.289 -21.203 -7.289 1 95.06 104 SER A C 1
ATOM 777 O O . SER A 1 104 ? -11.469 -21.047 -6.98 1 95.06 104 SER A O 1
ATOM 779 N N . SER A 1 105 ? -9.828 -22.219 -7.906 1 94.44 105 SER A N 1
ATOM 780 C CA . SER A 1 105 ? -10.719 -23.312 -8.305 1 94.44 105 SER A CA 1
ATOM 781 C C . SER A 1 105 ? -10.789 -24.391 -7.234 1 94.44 105 SER A C 1
ATOM 783 O O . SER A 1 105 ? -11.344 -25.469 -7.469 1 94.44 105 SER A O 1
ATOM 785 N N . ASP A 1 106 ? -10.172 -24.219 -6.125 1 93.5 106 ASP A N 1
ATOM 786 C CA . ASP A 1 106 ? -10.125 -25.156 -5.004 1 93.5 106 ASP A CA 1
ATOM 787 C C . ASP A 1 106 ? -9.508 -26.484 -5.43 1 93.5 106 ASP A C 1
ATOM 789 O O . ASP A 1 106 ? -9.984 -27.547 -5.031 1 93.5 106 ASP A O 1
ATOM 793 N N . ASP A 1 107 ? -8.656 -26.422 -6.352 1 95.62 107 ASP A N 1
ATOM 794 C CA . ASP A 1 107 ? -7.84 -27.562 -6.734 1 95.62 107 ASP A CA 1
ATOM 795 C C . ASP A 1 107 ? -6.602 -27.672 -5.844 1 95.62 107 ASP A C 1
ATOM 797 O O . ASP A 1 107 ? -5.504 -27.297 -6.254 1 95.62 107 ASP A O 1
ATOM 801 N N . ALA A 1 108 ? -6.723 -28.281 -4.695 1 94.94 108 ALA A N 1
ATOM 802 C CA . ALA A 1 108 ? -5.719 -28.297 -3.637 1 94.94 108 ALA A CA 1
ATOM 803 C C . ALA A 1 108 ? -4.465 -29.047 -4.078 1 94.94 108 ALA A C 1
ATOM 805 O O . ALA A 1 108 ? -3.346 -28.562 -3.879 1 94.94 108 ALA A O 1
ATOM 806 N N . PRO A 1 109 ? -4.66 -30.25 -4.676 1 96.06 109 PRO A N 1
ATOM 807 C CA . PRO A 1 109 ? -3.455 -30.969 -5.098 1 96.06 109 PRO A CA 1
ATOM 808 C C . PRO A 1 109 ? -2.609 -30.172 -6.086 1 96.06 109 PRO A C 1
ATOM 810 O O . PRO A 1 109 ? -1.384 -30.109 -5.953 1 96.06 109 PRO A O 1
ATOM 813 N N . ARG A 1 110 ? -3.193 -29.594 -7.027 1 96.06 110 ARG A N 1
ATOM 814 C CA . ARG A 1 110 ? -2.467 -28.812 -8.016 1 96.06 110 ARG A CA 1
ATOM 815 C C . ARG A 1 110 ? -1.825 -27.578 -7.379 1 96.06 110 ARG A C 1
ATOM 817 O O . ARG A 1 110 ? -0.688 -27.234 -7.699 1 96.06 110 ARG A O 1
ATOM 824 N N . ALA A 1 111 ? -2.551 -26.875 -6.52 1 96.88 111 ALA A N 1
ATOM 825 C CA . ALA A 1 111 ? -2.008 -25.719 -5.812 1 96.88 111 ALA A CA 1
ATOM 826 C C . ALA A 1 111 ? -0.763 -26.094 -5.012 1 96.88 111 ALA A C 1
ATOM 828 O O . ALA A 1 111 ? 0.25 -25.391 -5.059 1 96.88 111 ALA A O 1
ATOM 829 N N . ARG A 1 112 ? -0.844 -27.188 -4.348 1 96.19 112 ARG A N 1
ATOM 830 C CA . ARG A 1 112 ? 0.27 -27.656 -3.527 1 96.19 112 ARG A CA 1
ATOM 831 C C . ARG A 1 112 ? 1.5 -27.938 -4.383 1 96.19 112 ARG A C 1
ATOM 833 O O . ARG A 1 112 ? 2.609 -27.531 -4.039 1 96.19 112 ARG A O 1
ATOM 840 N N . LEU A 1 113 ? 1.271 -28.625 -5.445 1 96 113 LEU A N 1
ATOM 841 C CA . LEU A 1 113 ? 2.371 -28.984 -6.336 1 96 113 LEU A CA 1
ATOM 842 C C . LEU A 1 113 ? 3.055 -27.734 -6.879 1 96 113 LEU A C 1
ATOM 844 O O . LEU A 1 113 ? 4.285 -27.672 -6.941 1 96 113 LEU A O 1
ATOM 848 N N . THR A 1 114 ? 2.281 -26.859 -7.242 1 96.31 114 THR A N 1
ATOM 849 C CA . THR A 1 114 ? 2.824 -25.656 -7.863 1 96.31 114 THR A CA 1
ATOM 850 C C . THR A 1 114 ? 3.516 -24.766 -6.828 1 96.31 114 THR A C 1
ATOM 852 O O . THR A 1 114 ? 4.551 -24.172 -7.109 1 96.31 114 THR A O 1
ATOM 855 N N . ILE A 1 115 ? 2.99 -24.625 -5.582 1 96.69 115 ILE A N 1
ATOM 856 C CA . ILE A 1 115 ? 3.652 -23.906 -4.5 1 96.69 115 ILE A CA 1
ATOM 857 C C . ILE A 1 115 ? 4.988 -24.578 -4.176 1 96.69 115 ILE A C 1
ATOM 859 O O . ILE A 1 115 ? 5.996 -23.891 -3.971 1 96.69 115 ILE A O 1
ATOM 863 N N . MET A 1 116 ? 5.016 -25.891 -4.176 1 95.94 116 MET A N 1
ATOM 864 C CA . MET A 1 116 ? 6.262 -26.609 -3.961 1 95.94 116 MET A CA 1
ATOM 865 C C . MET A 1 116 ? 7.297 -26.25 -5.02 1 95.94 116 MET A C 1
ATOM 867 O O . MET A 1 116 ? 8.469 -26.047 -4.703 1 95.94 116 MET A O 1
ATOM 871 N N . ALA A 1 117 ? 6.836 -26.203 -6.234 1 94.69 117 ALA A N 1
ATOM 872 C CA . ALA A 1 117 ? 7.727 -25.844 -7.332 1 94.69 117 ALA A CA 1
ATOM 873 C C . ALA A 1 117 ? 8.281 -24.438 -7.141 1 94.69 117 ALA A C 1
ATOM 875 O O . ALA A 1 117 ? 9.445 -24.172 -7.449 1 94.69 117 ALA A O 1
ATOM 876 N N . LEU A 1 118 ? 7.547 -23.5 -6.586 1 96 118 LEU A N 1
ATOM 877 C CA . LEU A 1 118 ? 7.918 -22.094 -6.398 1 96 118 LEU A CA 1
ATOM 878 C C . LEU A 1 118 ? 8.867 -21.938 -5.215 1 96 118 LEU A C 1
ATOM 880 O O . LEU A 1 118 ? 9.672 -21 -5.18 1 96 118 LEU A O 1
ATOM 884 N N . THR A 1 119 ? 8.805 -22.797 -4.266 1 95.38 119 THR A N 1
ATOM 885 C CA . THR A 1 119 ? 9.523 -22.578 -3.01 1 95.38 119 THR A CA 1
ATOM 886 C C . THR A 1 119 ? 10.68 -23.562 -2.875 1 95.38 119 THR A C 1
ATOM 888 O O . THR A 1 119 ? 11.438 -23.5 -1.903 1 95.38 119 THR A O 1
ATOM 891 N N . GLY A 1 120 ? 10.852 -24.453 -3.766 1 90.81 120 GLY A N 1
ATOM 892 C CA . GLY A 1 120 ? 11.914 -25.453 -3.684 1 90.81 120 GLY A CA 1
ATOM 893 C C . GLY A 1 120 ? 11.555 -26.641 -2.812 1 90.81 120 GLY A C 1
ATOM 894 O O . GLY A 1 120 ? 12.43 -27.234 -2.186 1 90.81 120 GLY A O 1
ATOM 895 N N . GLY A 1 121 ? 10.227 -26.922 -2.66 1 92.31 121 GLY A N 1
ATOM 896 C CA . GLY A 1 121 ? 9.852 -28.156 -2.008 1 92.31 121 GLY A CA 1
ATOM 897 C C . GLY A 1 121 ? 9.039 -27.953 -0.748 1 92.31 121 GLY A C 1
ATOM 898 O O . GLY A 1 121 ? 8.609 -28.922 -0.113 1 92.31 121 GLY A O 1
ATOM 899 N N . ARG A 1 122 ? 8.805 -26.75 -0.402 1 93.88 122 ARG A N 1
ATOM 900 C CA . ARG A 1 122 ? 8.031 -26.469 0.806 1 93.88 122 ARG A CA 1
ATOM 901 C C . ARG A 1 122 ? 6.656 -25.922 0.461 1 93.88 122 ARG A C 1
ATOM 903 O O . ARG A 1 122 ? 6.445 -25.406 -0.64 1 93.88 122 ARG A O 1
ATOM 910 N N . VAL A 1 123 ? 5.742 -26.141 1.365 1 95.56 123 VAL A N 1
ATOM 911 C CA . VAL A 1 123 ? 4.406 -25.578 1.248 1 95.56 123 VAL A CA 1
ATOM 912 C C . VAL A 1 123 ? 4.051 -24.828 2.535 1 95.56 123 VAL A C 1
ATOM 914 O O . VAL A 1 123 ? 3.314 -25.359 3.375 1 95.56 123 VAL A O 1
ATOM 917 N N . PRO A 1 124 ? 4.598 -23.641 2.652 1 95.88 124 PRO A N 1
ATOM 918 C CA . PRO A 1 124 ? 4.301 -22.891 3.873 1 95.88 124 PRO A CA 1
AT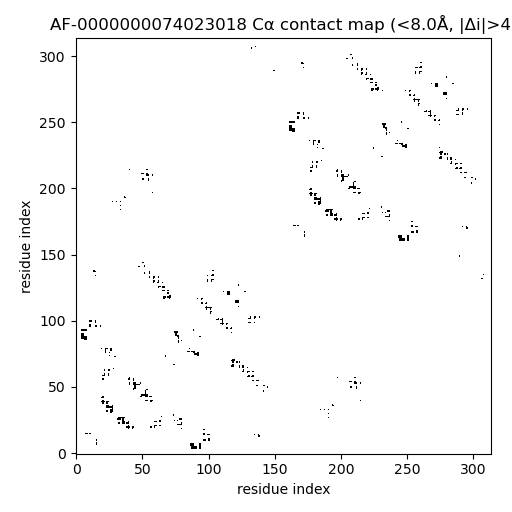OM 919 C C . PRO A 1 124 ? 2.809 -22.625 4.059 1 95.88 124 PRO A C 1
ATOM 921 O O . PRO A 1 124 ? 2.139 -22.172 3.133 1 95.88 124 PRO A O 1
ATOM 924 N N . ALA A 1 125 ? 2.316 -22.922 5.254 1 96.06 125 ALA A N 1
ATOM 925 C CA . ALA A 1 125 ? 0.911 -22.688 5.574 1 96.06 125 ALA A CA 1
ATOM 926 C C . ALA A 1 125 ? 0.525 -21.234 5.336 1 96.06 125 ALA A C 1
ATOM 928 O O . ALA A 1 125 ? -0.588 -20.938 4.891 1 96.06 125 ALA A O 1
ATOM 929 N N . SER A 1 126 ? 1.436 -20.328 5.613 1 96 126 SER A N 1
ATOM 930 C CA . SER A 1 126 ? 1.172 -18.891 5.441 1 96 126 SER A CA 1
ATOM 931 C C . SER A 1 126 ? 0.953 -18.547 3.973 1 96 126 SER A C 1
ATOM 933 O O . SER A 1 126 ? 0.075 -17.75 3.643 1 96 126 SER A O 1
ATOM 935 N N . ALA A 1 127 ? 1.758 -19.109 3.098 1 96.81 127 ALA A N 1
ATOM 936 C CA . ALA A 1 127 ? 1.585 -18.875 1.669 1 96.81 127 ALA A CA 1
ATOM 937 C C . ALA A 1 127 ? 0.24 -19.406 1.18 1 96.81 127 ALA A C 1
ATOM 939 O O . ALA A 1 127 ? -0.435 -18.75 0.377 1 96.81 127 ALA A O 1
ATOM 940 N N . VAL A 1 128 ? -0.153 -20.5 1.698 1 97.06 128 VAL A N 1
ATOM 941 C CA . VAL A 1 128 ? -1.414 -21.125 1.292 1 97.06 128 VAL A CA 1
ATOM 942 C C . VAL A 1 128 ? -2.584 -20.266 1.792 1 97.06 128 VAL A C 1
ATOM 944 O O . VAL A 1 128 ? -3.459 -19.891 1.012 1 97.06 128 VAL A O 1
ATOM 947 N N . SER A 1 129 ? -2.588 -19.984 3.053 1 97.06 129 SER A N 1
ATOM 948 C CA . SER A 1 129 ? -3.701 -19.234 3.633 1 97.06 129 SER A CA 1
ATOM 949 C C . SER A 1 129 ? -3.826 -17.859 3.01 1 97.06 129 SER A C 1
ATOM 951 O O . SER A 1 129 ? -4.934 -17.406 2.699 1 97.06 129 SER A O 1
ATOM 953 N N . THR A 1 130 ? -2.715 -17.203 2.836 1 97 130 THR A N 1
ATOM 954 C CA . THR A 1 130 ? -2.742 -15.859 2.264 1 97 130 THR A CA 1
ATOM 955 C C . THR A 1 130 ? -3.119 -15.906 0.785 1 97 130 THR A C 1
ATOM 957 O O . THR A 1 130 ? -3.832 -15.031 0.291 1 97 130 THR A O 1
ATOM 960 N N . GLY A 1 131 ? -2.615 -16.875 0.047 1 97.88 131 GLY A N 1
ATOM 961 C CA . GLY A 1 131 ? -3.041 -17.078 -1.331 1 97.88 131 GLY A CA 1
ATOM 962 C C . GLY A 1 131 ? -4.535 -17.297 -1.468 1 97.88 131 GLY A C 1
ATOM 963 O O . GLY A 1 131 ? -5.18 -16.719 -2.34 1 97.88 131 GLY A O 1
ATOM 964 N N . LEU A 1 132 ? -5.082 -18.141 -0.579 1 97.06 132 LEU A N 1
ATOM 965 C CA . LEU A 1 132 ? -6.516 -18.406 -0.587 1 97.06 132 LEU A CA 1
ATOM 966 C C . LEU A 1 132 ? -7.312 -17.141 -0.28 1 97.06 132 LEU A C 1
ATOM 968 O O . LEU A 1 132 ? -8.328 -16.875 -0.919 1 97.06 132 LEU A O 1
ATOM 972 N N . SER A 1 133 ? -6.844 -16.453 0.675 1 96.69 133 SER A N 1
ATOM 973 C CA . SER A 1 133 ? -7.488 -15.188 1.003 1 96.69 133 SER A CA 1
ATOM 974 C C . SER A 1 133 ? -7.496 -14.242 -0.197 1 96.69 133 SER A C 1
ATOM 976 O O . SER A 1 133 ? -8.492 -13.562 -0.45 1 96.69 133 SER A O 1
ATOM 978 N N . LEU A 1 134 ? -6.461 -14.211 -0.878 1 97.44 134 LEU A N 1
ATOM 979 C CA . LEU A 1 134 ? -6.316 -13.352 -2.051 1 97.44 134 LEU A CA 1
ATOM 980 C C . LEU A 1 134 ? -7.297 -13.758 -3.146 1 97.44 134 LEU A C 1
ATOM 982 O O . LEU A 1 134 ? -8.055 -12.93 -3.646 1 97.44 134 LEU A O 1
ATOM 986 N N . VAL A 1 135 ? -7.289 -15.023 -3.467 1 97.19 135 VAL A N 1
ATOM 987 C CA . VAL A 1 135 ? -8.109 -15.445 -4.598 1 97.19 135 VAL A CA 1
ATOM 988 C C . VAL A 1 135 ? -9.586 -15.383 -4.215 1 97.19 135 VAL A C 1
ATOM 990 O O . VAL A 1 135 ? -10.445 -15.148 -5.07 1 97.19 135 VAL A O 1
ATOM 993 N N . HIS A 1 136 ? -9.922 -15.586 -2.99 1 95.62 136 HIS A N 1
ATOM 994 C CA . HIS A 1 136 ? -11.297 -15.438 -2.533 1 95.62 136 HIS A CA 1
ATOM 995 C C . HIS A 1 136 ? -11.797 -14.008 -2.734 1 95.62 136 HIS A C 1
ATOM 997 O O . HIS A 1 136 ? -12.906 -13.797 -3.221 1 95.62 136 HIS A O 1
ATOM 1003 N N . LEU A 1 137 ? -11 -13.117 -2.365 1 95.5 137 LEU A N 1
ATOM 1004 C CA . LEU A 1 137 ? -11.375 -11.719 -2.574 1 95.5 137 LEU A CA 1
ATOM 1005 C C . LEU A 1 137 ? -11.5 -11.406 -4.062 1 95.5 137 LEU A C 1
ATOM 1007 O O . LEU A 1 137 ? -12.414 -10.688 -4.473 1 95.5 137 LEU A O 1
ATOM 1011 N N . LEU A 1 138 ? -10.539 -11.875 -4.773 1 95.62 138 LEU A N 1
ATOM 1012 C CA . LEU A 1 138 ? -10.523 -11.633 -6.211 1 95.62 138 LEU A CA 1
ATOM 1013 C C . LEU A 1 138 ? -11.836 -12.078 -6.852 1 95.62 138 LEU A C 1
ATOM 1015 O O . LEU A 1 138 ? -12.359 -11.406 -7.746 1 95.62 138 LEU A O 1
ATOM 1019 N N . GLY A 1 139 ? -12.383 -13.109 -6.414 1 93 139 GLY A N 1
ATOM 1020 C CA . GLY A 1 139 ? -13.609 -13.672 -6.965 1 93 139 GLY A CA 1
ATOM 1021 C C . GLY A 1 139 ? -14.867 -13.039 -6.398 1 93 139 GLY A C 1
ATOM 1022 O O . GLY A 1 139 ? -15.969 -13.297 -6.883 1 93 139 GLY A O 1
ATOM 1023 N N . SER A 1 140 ? -14.734 -12.25 -5.371 1 88.69 140 SER A N 1
ATOM 1024 C CA . SER A 1 140 ? -15.891 -11.648 -4.719 1 88.69 140 SER A CA 1
ATOM 1025 C C . SER A 1 140 ? -16.422 -10.461 -5.52 1 88.69 140 SER A C 1
ATOM 1027 O O . SER A 1 140 ? -15.656 -9.797 -6.227 1 88.69 140 SER A O 1
ATOM 1029 N N . SER A 1 141 ? -17.734 -10.305 -5.551 1 75.69 141 SER A N 1
ATOM 1030 C CA . SER A 1 141 ? -18.344 -9.164 -6.211 1 75.69 141 SER A CA 1
ATOM 1031 C C . SER A 1 141 ? -18.031 -7.863 -5.48 1 75.69 141 SER A C 1
ATOM 1033 O O . SER A 1 141 ? -17.844 -7.863 -4.262 1 75.69 141 SER A O 1
ATOM 1035 N N . PRO A 1 142 ? -17.656 -6.879 -6.262 1 61.31 142 PRO A N 1
ATOM 1036 C CA . PRO A 1 142 ? -17.328 -5.594 -5.641 1 61.31 142 PRO A CA 1
ATOM 1037 C C . PRO A 1 142 ? -18.359 -5.164 -4.598 1 61.31 142 PRO A C 1
ATOM 1039 O O . PRO A 1 142 ? -19.562 -5.316 -4.816 1 61.31 142 PRO A O 1
ATOM 1042 N N . THR A 1 143 ? -18.094 -5.43 -3.43 1 49.91 143 THR A N 1
ATOM 1043 C CA . THR A 1 143 ? -19.016 -4.777 -2.504 1 49.91 143 THR A CA 1
ATOM 1044 C C . THR A 1 143 ? -19.078 -3.277 -2.766 1 49.91 143 THR A C 1
ATOM 1046 O O . THR A 1 143 ? -18.047 -2.633 -2.961 1 49.91 143 THR A O 1
ATOM 1049 N N . THR A 1 144 ? -20.031 -2.846 -3.461 1 41.84 144 THR A N 1
ATOM 1050 C CA . THR A 1 144 ? -20.281 -1.432 -3.725 1 41.84 144 THR A CA 1
ATOM 1051 C C . THR A 1 144 ? -19.969 -0.592 -2.486 1 41.84 144 THR A C 1
ATOM 1053 O O . THR A 1 144 ? -20.656 -0.719 -1.465 1 41.84 144 THR A O 1
ATOM 1056 N N . ILE A 1 145 ? -18.906 -0.654 -2.016 1 41.91 145 ILE A N 1
ATOM 1057 C CA . ILE A 1 145 ? -18.828 0.401 -1.011 1 41.91 145 ILE A CA 1
ATOM 1058 C C . ILE A 1 145 ? -19.297 1.723 -1.614 1 41.91 145 ILE A C 1
ATOM 1060 O O . ILE A 1 145 ? -18.75 2.18 -2.621 1 41.91 145 ILE A O 1
ATOM 1064 N N . ARG A 1 146 ? -20.453 2.078 -1.326 1 35.75 146 ARG A N 1
ATOM 1065 C CA . ARG A 1 146 ? -21 3.393 -1.652 1 35.75 146 ARG A CA 1
ATOM 1066 C C . ARG A 1 146 ? -20.031 4.5 -1.271 1 35.75 146 ARG A C 1
ATOM 1068 O O . ARG A 1 146 ? -19.531 4.539 -0.143 1 35.75 146 ARG A O 1
ATOM 1075 N N . ARG A 1 147 ? -19.312 4.926 -2.283 1 41.16 147 ARG A N 1
ATOM 1076 C CA . ARG A 1 147 ? -18.531 6.156 -2.182 1 41.16 147 ARG A CA 1
ATOM 1077 C C . ARG A 1 147 ? -19.25 7.195 -1.329 1 41.16 147 ARG A C 1
ATOM 1079 O O . ARG A 1 147 ? -20.406 7.531 -1.598 1 41.16 147 ARG A O 1
ATOM 1086 N N . SER A 1 148 ? -19.031 7.316 -0.144 1 38.72 148 SER A N 1
ATOM 1087 C CA . SER A 1 148 ? -19.594 8.516 0.476 1 38.72 148 SER A CA 1
ATOM 1088 C C . SER A 1 148 ? -19.156 9.773 -0.27 1 38.72 148 SER A C 1
ATOM 1090 O O . SER A 1 148 ? -18.016 9.867 -0.73 1 38.72 148 SER A O 1
ATOM 1092 N N . GLY A 1 149 ? -20.047 10.453 -0.889 1 36.25 149 GLY A N 1
ATOM 1093 C CA . GLY A 1 149 ? -19.922 11.727 -1.582 1 36.25 149 GLY A CA 1
ATOM 1094 C C . GLY A 1 149 ? -18.922 12.664 -0.923 1 36.25 149 GLY A C 1
ATOM 1095 O O . GLY A 1 149 ? -18.734 12.617 0.294 1 36.25 149 GLY A O 1
ATOM 1096 N N . ALA A 1 150 ? -17.938 13.047 -1.615 1 41.25 150 ALA A N 1
ATOM 1097 C CA . ALA A 1 150 ? -16.953 14.055 -1.235 1 41.25 150 ALA A CA 1
ATOM 1098 C C . ALA A 1 150 ? -17.609 15.242 -0.544 1 41.25 150 ALA A C 1
ATOM 1100 O O . ALA A 1 150 ? -18.641 15.734 -1.005 1 41.25 150 ALA A O 1
ATOM 1101 N N . PRO A 1 151 ? -17.312 15.477 0.637 1 37.53 151 PRO A N 1
ATOM 1102 C CA . PRO A 1 151 ? -17.922 16.688 1.178 1 37.53 151 PRO A CA 1
ATOM 1103 C C . PRO A 1 151 ? -17.484 17.953 0.438 1 37.53 151 PRO A C 1
ATOM 1105 O O . PRO A 1 151 ? -16.375 18 -0.088 1 37.53 151 PRO A O 1
ATOM 1108 N N . ALA A 1 152 ? -18.406 18.688 -0.2 1 36.47 152 ALA A N 1
ATOM 1109 C CA . ALA A 1 152 ? -18.234 19.938 -0.918 1 36.47 152 ALA A CA 1
ATOM 1110 C C . ALA A 1 152 ? -17.672 21.031 -0.006 1 36.47 152 ALA A C 1
ATOM 1112 O O . ALA A 1 152 ? -18.172 21.25 1.097 1 36.47 152 ALA A O 1
ATOM 1113 N N . LEU A 1 153 ? -16.281 21.406 -0.02 1 37.44 153 LEU A N 1
ATOM 1114 C CA . LEU A 1 153 ? -15.867 22.672 0.578 1 37.44 153 LEU A CA 1
ATOM 1115 C C . LEU A 1 153 ? -16.688 23.828 0.017 1 37.44 153 LEU A C 1
ATOM 1117 O O . LEU A 1 153 ? -16.625 24.109 -1.182 1 37.44 153 LEU A O 1
ATOM 1121 N N . ARG A 1 154 ? -18.047 24.047 0.271 1 33.03 154 ARG A N 1
ATOM 1122 C CA . ARG A 1 154 ? -18.75 25.234 -0.216 1 33.03 154 ARG A CA 1
ATOM 1123 C C . ARG A 1 154 ? -17.875 26.469 -0.087 1 33.03 154 ARG A C 1
ATOM 1125 O O . ARG A 1 154 ? -17.219 26.672 0.934 1 33.03 154 ARG A O 1
ATOM 1132 N N . ALA A 1 155 ? -17.656 27.094 -1.251 1 34.94 155 ALA A N 1
ATOM 1133 C CA . ALA A 1 155 ? -17.141 28.438 -1.471 1 34.94 155 ALA A CA 1
ATOM 1134 C C . ALA A 1 155 ? -17.672 29.406 -0.428 1 34.94 155 ALA A C 1
ATOM 1136 O O . ALA A 1 155 ? -18.891 29.625 -0.336 1 34.94 155 ALA A O 1
ATOM 1137 N N . VAL A 1 156 ? -17.234 29.422 0.683 1 28.56 156 VAL A N 1
ATOM 1138 C CA . VAL A 1 156 ? -17.703 30.547 1.477 1 28.56 156 VAL A CA 1
ATOM 1139 C C . VAL A 1 156 ? -17.344 31.859 0.764 1 28.56 156 VAL A C 1
ATOM 1141 O O . VAL A 1 156 ? -16.172 32.156 0.568 1 28.56 156 VAL A O 1
ATOM 1144 N N . SER A 1 157 ? -17.938 32.156 -0.413 1 24.12 157 SER A N 1
ATOM 1145 C CA . SER A 1 157 ? -18.156 33.562 -0.657 1 24.12 157 SER A CA 1
ATOM 1146 C C . SER A 1 157 ? -19.141 34.156 0.352 1 24.12 157 SER A C 1
ATOM 1148 O O . SER A 1 157 ? -20.062 33.469 0.791 1 24.12 157 SER A O 1
ATOM 1150 N N . MET B 1 1 ? 12.227 33.781 21.031 1 33.69 1 MET B N 1
ATOM 1151 C CA . MET B 1 1 ? 10.906 33.156 20.891 1 33.69 1 MET B CA 1
ATOM 1152 C C . MET B 1 1 ? 10.992 31.656 21.031 1 33.69 1 MET B C 1
ATOM 1154 O O . MET B 1 1 ? 11.758 31 20.328 1 33.69 1 MET B O 1
ATOM 1158 N N . SER B 1 2 ? 10.969 31.047 22.109 1 40.03 2 SER B N 1
ATOM 1159 C CA . SER B 1 2 ? 11.07 29.641 22.469 1 40.03 2 SER B CA 1
ATOM 1160 C C . SER B 1 2 ? 10.258 28.766 21.516 1 40.03 2 SER B C 1
ATOM 1162 O O . SER B 1 2 ? 9.023 28.828 21.516 1 40.03 2 SER B O 1
ATOM 1164 N N . SER B 1 3 ? 10.625 28.594 20.344 1 46.31 3 SER B N 1
ATOM 1165 C CA . SER B 1 3 ? 9.914 27.812 19.328 1 46.31 3 SER B CA 1
ATOM 1166 C C . SER B 1 3 ? 9.453 26.469 19.906 1 46.31 3 SER B C 1
ATOM 1168 O O . SER B 1 3 ? 10.273 25.609 20.219 1 46.31 3 SER B O 1
ATOM 1170 N N . ILE B 1 4 ? 8.617 26.469 20.859 1 51.78 4 ILE B N 1
ATOM 1171 C CA . ILE B 1 4 ? 8.086 25.266 21.516 1 51.78 4 ILE B CA 1
ATOM 1172 C C . ILE B 1 4 ? 7.809 24.188 20.469 1 51.78 4 ILE B C 1
ATOM 1174 O O . ILE B 1 4 ? 7.102 24.438 19.484 1 51.78 4 ILE B O 1
ATOM 1178 N N . SER B 1 5 ? 8.672 23.281 20.453 1 61.59 5 SER B N 1
ATOM 1179 C CA . SER B 1 5 ? 8.555 22.141 19.562 1 61.59 5 SER B CA 1
ATOM 1180 C C . SER B 1 5 ? 7.172 21.484 19.656 1 61.59 5 SER B C 1
ATOM 1182 O O . SER B 1 5 ? 6.699 21.203 20.766 1 61.59 5 SER B O 1
ATOM 1184 N N . PRO B 1 6 ? 6.355 21.703 18.656 1 68.81 6 PRO B N 1
ATOM 1185 C CA . PRO B 1 6 ? 5.016 21.109 18.719 1 68.81 6 PRO B CA 1
ATOM 1186 C C . PRO B 1 6 ? 5.031 19.688 19.234 1 68.81 6 PRO B C 1
ATOM 1188 O O . PRO B 1 6 ? 5.992 18.938 19 1 68.81 6 PRO B O 1
ATOM 1191 N N . SER B 1 7 ? 4.312 19.391 20.359 1 78.81 7 SER B N 1
ATOM 1192 C CA . SER B 1 7 ? 4.148 18.047 20.906 1 78.81 7 SER B CA 1
ATOM 1193 C C . SER B 1 7 ? 2.947 17.344 20.281 1 78.81 7 SER B C 1
ATOM 1195 O O . SER B 1 7 ? 1.945 17.984 19.953 1 78.81 7 SER B O 1
ATOM 1197 N N . ILE B 1 8 ? 3.051 16.016 20.172 1 82.88 8 ILE B N 1
ATOM 1198 C CA . ILE B 1 8 ? 1.989 15.211 19.594 1 82.88 8 ILE B CA 1
ATOM 1199 C C . ILE B 1 8 ? 0.744 15.273 20.469 1 82.88 8 ILE B C 1
ATOM 1201 O O . ILE B 1 8 ? -0.37 15.039 20 1 82.88 8 ILE B O 1
ATOM 1205 N N . THR B 1 9 ? 0.896 15.625 21.719 1 80.88 9 THR B N 1
ATOM 1206 C CA . THR B 1 9 ? -0.213 15.68 22.656 1 80.88 9 THR B CA 1
ATOM 1207 C C . THR B 1 9 ? -1.131 16.859 22.359 1 80.88 9 THR B C 1
ATOM 1209 O O . THR B 1 9 ? -2.279 16.891 22.797 1 80.88 9 THR B O 1
ATOM 1212 N N . ASP B 1 10 ? -0.666 17.844 21.578 1 83.06 10 ASP B N 1
ATOM 1213 C CA . ASP B 1 10 ? -1.457 19.031 21.25 1 83.06 10 ASP B CA 1
ATOM 1214 C C . ASP B 1 10 ? -2.293 18.781 19.984 1 83.06 10 ASP B C 1
ATOM 1216 O O . ASP B 1 10 ? -3.088 19.641 19.594 1 83.06 10 ASP B O 1
ATOM 1220 N N . VAL B 1 11 ? -2.113 17.688 19.438 1 88.5 11 VAL B N 1
ATOM 1221 C CA . VAL B 1 11 ? -2.797 17.312 18.219 1 88.5 11 VAL B CA 1
ATOM 1222 C C . VAL B 1 11 ? -3.998 16.422 18.547 1 88.5 11 VAL B C 1
ATOM 1224 O O . VAL B 1 11 ? -3.93 15.586 19.438 1 88.5 11 VAL B O 1
ATOM 1227 N N . PRO B 1 12 ? -5.168 16.734 17.938 1 91.56 12 PRO B N 1
ATOM 1228 C CA . PRO B 1 12 ? -6.289 15.82 18.172 1 91.56 12 PRO B CA 1
ATOM 1229 C C . PRO B 1 12 ? -5.891 14.352 18.031 1 91.56 12 PRO B C 1
ATOM 1231 O O . PRO B 1 12 ? -5.145 14 17.109 1 91.56 12 PRO B O 1
ATOM 1234 N N . PRO B 1 13 ? -6.355 13.523 18.906 1 92.06 13 PRO B N 1
ATOM 1235 C CA . PRO B 1 13 ? -5.938 12.117 18.953 1 92.06 13 PRO B CA 1
ATOM 1236 C C . PRO B 1 13 ? -6.152 11.398 17.625 1 92.06 13 PRO B C 1
ATOM 1238 O O . PRO B 1 13 ? -5.344 10.555 17.234 1 92.06 13 PRO B O 1
ATOM 1241 N N . SER B 1 14 ? -7.215 11.703 16.969 1 92.69 14 SER B N 1
ATOM 1242 C CA . SER B 1 14 ? -7.496 11.047 15.688 1 92.69 14 SER B CA 1
ATOM 1243 C C . SER B 1 14 ? -6.406 11.336 14.664 1 92.69 14 SER B C 1
ATOM 1245 O O . SER B 1 14 ? -5.953 10.438 13.953 1 92.69 14 SER B O 1
ATOM 1247 N N . VAL B 1 15 ? -5.98 12.547 14.609 1 95.31 15 VAL B N 1
ATOM 1248 C CA . VAL B 1 15 ? -4.949 12.953 13.664 1 95.31 15 VAL B CA 1
ATOM 1249 C C . VAL B 1 15 ? -3.59 12.438 14.125 1 95.31 15 VAL B C 1
ATOM 1251 O O . VAL B 1 15 ? -2.787 11.969 13.312 1 95.31 15 VAL B O 1
ATOM 1254 N N . ALA B 1 16 ? -3.34 12.492 15.438 1 94.69 16 ALA B N 1
ATOM 1255 C CA . ALA B 1 16 ? -2.084 12.023 16.016 1 94.69 16 ALA B CA 1
ATOM 1256 C C . ALA B 1 16 ? -1.848 10.555 15.688 1 94.69 16 ALA B C 1
ATOM 1258 O O . ALA B 1 16 ? -0.704 10.125 15.516 1 94.69 16 ALA B O 1
ATOM 1259 N N . ALA B 1 17 ? -2.885 9.82 15.578 1 94.88 17 ALA B N 1
ATOM 1260 C CA . ALA B 1 17 ? -2.805 8.391 15.312 1 94.88 17 ALA B CA 1
ATOM 1261 C C . ALA B 1 17 ? -2.211 8.125 13.93 1 94.88 17 ALA B C 1
ATOM 1263 O O . ALA B 1 17 ? -1.731 7.02 13.656 1 94.88 17 ALA B O 1
ATOM 1264 N N . LEU B 1 18 ? -2.197 9.07 13.055 1 96.94 18 LEU B N 1
ATOM 1265 C CA . LEU B 1 18 ? -1.69 8.93 11.688 1 96.94 18 LEU B CA 1
ATOM 1266 C C . LEU B 1 18 ? -0.17 9.039 11.664 1 96.94 18 LEU B C 1
ATOM 1268 O O . LEU B 1 18 ? 0.466 8.656 10.68 1 96.94 18 LEU B O 1
ATOM 1272 N N . LEU B 1 19 ? 0.366 9.578 12.664 1 96.62 19 LEU B N 1
ATOM 1273 C CA . LEU B 1 19 ? 1.762 10 12.625 1 96.62 19 LEU B CA 1
ATOM 1274 C C . LEU B 1 19 ? 2.674 8.828 12.281 1 96.62 19 LEU B C 1
ATOM 1276 O O . LEU B 1 19 ? 3.51 8.93 11.383 1 96.62 19 LEU B O 1
ATOM 1280 N N . PRO B 1 20 ? 2.52 7.648 12.977 1 96.44 20 PRO B N 1
ATOM 1281 C CA . PRO B 1 20 ? 3.416 6.547 12.617 1 96.44 20 PRO B CA 1
ATOM 1282 C C . PRO B 1 20 ? 3.264 6.113 11.164 1 96.44 20 PRO B C 1
ATOM 1284 O O . PRO B 1 20 ? 4.25 5.754 10.516 1 96.44 20 PRO B O 1
ATOM 1287 N N . VAL B 1 21 ? 2.08 6.141 10.609 1 97.62 21 VAL B N 1
ATOM 1288 C CA . VAL B 1 21 ? 1.821 5.797 9.219 1 97.62 21 VAL B CA 1
ATOM 1289 C C . VAL B 1 21 ? 2.504 6.809 8.305 1 97.62 21 VAL B C 1
ATOM 1291 O O . VAL B 1 21 ? 3.172 6.43 7.336 1 97.62 21 VAL B O 1
ATOM 1294 N N . LEU B 1 22 ? 2.373 8.062 8.617 1 97.94 22 LEU B N 1
ATOM 1295 C CA . LEU B 1 22 ? 2.975 9.125 7.824 1 97.94 22 LEU B CA 1
ATOM 1296 C C . LEU B 1 22 ? 4.496 9.023 7.836 1 97.94 22 LEU B C 1
ATOM 1298 O O . LEU B 1 22 ? 5.141 9.203 6.801 1 97.94 22 LEU B O 1
ATOM 1302 N N . ARG B 1 23 ? 5.047 8.719 9 1 97.25 23 ARG B N 1
ATOM 1303 C CA . ARG B 1 23 ? 6.496 8.609 9.117 1 97.25 23 ARG B CA 1
ATOM 1304 C C . ARG B 1 23 ? 7.031 7.484 8.234 1 97.25 23 ARG B C 1
ATOM 1306 O O . ARG B 1 23 ? 8.055 7.648 7.562 1 97.25 23 ARG B O 1
ATOM 1313 N N . HIS B 1 24 ? 6.367 6.344 8.234 1 96.44 24 HIS B N 1
ATOM 1314 C CA . HIS B 1 24 ? 6.801 5.227 7.398 1 96.44 24 HIS B CA 1
ATOM 1315 C C . HIS B 1 24 ? 6.684 5.57 5.914 1 96.44 24 HIS B C 1
ATOM 1317 O O . HIS B 1 24 ? 7.574 5.242 5.125 1 96.44 24 HIS B O 1
ATOM 1323 N N . HIS B 1 25 ? 5.602 6.215 5.508 1 96.31 25 HIS B N 1
ATOM 1324 C CA . HIS B 1 25 ? 5.469 6.641 4.117 1 96.31 25 HIS B CA 1
ATOM 1325 C C . HIS B 1 25 ? 6.566 7.625 3.738 1 96.31 25 HIS B C 1
ATOM 1327 O O . HIS B 1 25 ? 7.137 7.539 2.646 1 96.31 25 HIS B O 1
ATOM 1333 N N . LEU B 1 26 ? 6.828 8.562 4.613 1 96.44 26 LEU B N 1
ATOM 1334 C CA . LEU B 1 26 ? 7.859 9.555 4.336 1 96.44 26 LEU B CA 1
ATOM 1335 C C . LEU B 1 26 ? 9.227 8.898 4.176 1 96.44 26 LEU B C 1
ATOM 1337 O O . LEU B 1 26 ? 9.984 9.25 3.271 1 96.44 26 LEU B O 1
ATOM 1341 N N . ALA B 1 27 ? 9.5 7.945 5.035 1 94.56 27 ALA B N 1
ATOM 1342 C CA . ALA B 1 27 ? 10.758 7.211 4.926 1 94.56 27 ALA B CA 1
ATOM 1343 C C . ALA B 1 27 ? 10.875 6.516 3.574 1 94.56 27 ALA B C 1
ATOM 1345 O O . ALA B 1 27 ? 11.945 6.508 2.961 1 94.56 27 ALA B O 1
ATOM 1346 N N . ALA B 1 28 ? 9.797 5.973 3.16 1 92.62 28 ALA B N 1
ATOM 1347 C CA . ALA B 1 28 ? 9.789 5.285 1.87 1 92.62 28 ALA B CA 1
ATOM 1348 C C . ALA B 1 28 ? 9.906 6.281 0.719 1 92.62 28 ALA B C 1
ATOM 1350 O O . ALA B 1 28 ? 10.711 6.086 -0.198 1 92.62 28 ALA B O 1
ATOM 1351 N N . LEU B 1 29 ? 9.117 7.344 0.727 1 92.38 29 LEU B N 1
ATOM 1352 C CA . LEU B 1 29 ? 9.078 8.344 -0.332 1 92.38 29 LEU B CA 1
ATOM 1353 C C . LEU B 1 29 ? 10.422 9.039 -0.479 1 92.38 29 LEU B C 1
ATOM 1355 O O . LEU B 1 29 ? 10.805 9.43 -1.583 1 92.38 29 LEU B O 1
ATOM 1359 N N . GLN B 1 30 ? 11.094 9.102 0.583 1 92.62 30 GLN B N 1
ATOM 1360 C CA . GLN B 1 30 ? 12.359 9.828 0.564 1 92.62 30 GLN B CA 1
ATOM 1361 C C . GLN B 1 30 ? 13.539 8.875 0.483 1 92.62 30 GLN B C 1
ATOM 1363 O O . GLN B 1 30 ? 14.695 9.297 0.579 1 92.62 30 GLN B O 1
ATOM 1368 N N . GLY B 1 31 ? 13.305 7.637 0.382 1 87.56 31 GLY B N 1
ATOM 1369 C CA . GLY B 1 31 ? 14.297 6.66 -0.025 1 87.56 31 GLY B CA 1
ATOM 1370 C C . GLY B 1 31 ? 15.125 6.129 1.134 1 87.56 31 GLY B C 1
ATOM 1371 O O . GLY B 1 31 ? 16.141 5.477 0.926 1 87.56 31 GLY B O 1
ATOM 1372 N N . SER B 1 32 ? 14.727 6.355 2.381 1 87.44 32 SER B N 1
ATOM 1373 C CA . SER B 1 32 ? 15.547 5.945 3.516 1 87.44 32 SER B CA 1
ATOM 1374 C C . SER B 1 32 ? 15.164 4.547 3.994 1 87.44 32 SER B C 1
ATOM 1376 O O . SER B 1 32 ? 15.945 3.896 4.699 1 87.44 32 SER B O 1
ATOM 1378 N N . ASN B 1 33 ? 13.961 4.098 3.691 1 88.44 33 ASN B N 1
ATOM 1379 C CA . ASN B 1 33 ? 13.5 2.77 4.086 1 88.44 33 ASN B CA 1
ATOM 1380 C C . ASN B 1 33 ? 12.586 2.154 3.023 1 88.44 33 ASN B C 1
ATOM 1382 O O . ASN B 1 33 ? 11.406 2.49 2.943 1 88.44 33 ASN B O 1
ATOM 1386 N N . PRO B 1 34 ? 13.07 1.161 2.336 1 80.5 34 PRO B N 1
ATOM 1387 C CA . PRO B 1 34 ? 12.273 0.574 1.256 1 80.5 34 PRO B CA 1
ATOM 1388 C C . PRO B 1 34 ? 11.07 -0.211 1.77 1 80.5 34 PRO B C 1
ATOM 1390 O O . PRO B 1 34 ? 10.117 -0.456 1.019 1 80.5 34 PRO B O 1
ATOM 1393 N N . LEU B 1 35 ? 11.094 -0.613 3.074 1 84.94 35 LEU B N 1
ATOM 1394 C CA . LEU B 1 35 ? 10 -1.381 3.658 1 84.94 35 LEU B CA 1
ATOM 1395 C C . LEU B 1 35 ? 8.945 -0.456 4.254 1 84.94 35 LEU B C 1
ATOM 1397 O O . LEU B 1 35 ? 7.93 -0.921 4.781 1 84.94 35 LEU B O 1
ATOM 1401 N N . GLY B 1 36 ? 9.195 0.81 4.113 1 92.19 36 GLY B N 1
ATOM 1402 C CA . GLY B 1 36 ? 8.312 1.782 4.727 1 92.19 36 GLY B CA 1
ATOM 1403 C C . GLY B 1 36 ? 6.875 1.664 4.254 1 92.19 36 GLY B C 1
ATOM 1404 O O . GLY B 1 36 ? 5.938 1.812 5.043 1 92.19 36 GLY B O 1
ATOM 1405 N N . TRP B 1 37 ? 6.742 1.33 3.021 1 91.62 37 TRP B N 1
ATOM 1406 C CA . TRP B 1 37 ? 5.398 1.179 2.471 1 91.62 37 TRP B CA 1
ATOM 1407 C C . TRP B 1 37 ? 4.652 0.041 3.158 1 91.62 37 TRP B C 1
ATOM 1409 O O . TRP B 1 37 ? 3.494 0.198 3.553 1 91.62 37 TRP B O 1
ATOM 1419 N N . ARG B 1 38 ? 5.297 -1.071 3.236 1 88.19 38 ARG B N 1
ATOM 1420 C CA . ARG B 1 38 ? 4.711 -2.258 3.852 1 88.19 38 ARG B CA 1
ATOM 1421 C C . ARG B 1 38 ? 4.348 -1.997 5.309 1 88.19 38 ARG B C 1
ATOM 1423 O O . ARG B 1 38 ? 3.277 -2.398 5.77 1 88.19 38 ARG B O 1
ATOM 1430 N N . LEU B 1 39 ? 5.242 -1.36 5.941 1 92.88 39 LEU B N 1
ATOM 1431 C CA . LEU B 1 39 ? 5.039 -1.082 7.359 1 92.88 39 LEU B CA 1
ATOM 1432 C C . LEU B 1 39 ? 3.893 -0.095 7.559 1 92.88 39 LEU B C 1
ATOM 1434 O O . LEU B 1 39 ? 3.082 -0.253 8.477 1 92.88 39 LEU B O 1
ATOM 1438 N N . ALA B 1 40 ? 3.773 0.905 6.711 1 96.38 40 ALA B N 1
ATOM 1439 C CA . ALA B 1 40 ? 2.689 1.882 6.789 1 96.38 40 ALA B CA 1
ATOM 1440 C C . ALA B 1 40 ? 1.331 1.21 6.613 1 96.38 40 ALA B C 1
ATOM 1442 O O . ALA B 1 40 ? 0.417 1.428 7.414 1 96.38 40 ALA B O 1
ATOM 1443 N N . PHE B 1 41 ? 1.229 0.373 5.609 1 94.69 41 PHE B N 1
ATOM 1444 C CA . PHE B 1 41 ? -0.033 -0.31 5.344 1 94.69 41 PHE B CA 1
ATOM 1445 C C . PHE B 1 41 ? -0.35 -1.308 6.453 1 94.69 41 PHE B C 1
ATOM 1447 O O . PHE B 1 41 ? -1.496 -1.405 6.895 1 94.69 41 PHE B O 1
ATOM 1454 N N . GLY B 1 42 ? 0.671 -2.064 6.895 1 94 42 GLY B N 1
ATOM 1455 C CA . GLY B 1 42 ? 0.469 -2.986 8 1 94 42 GLY B CA 1
ATOM 1456 C C . GLY B 1 42 ? -0.008 -2.305 9.266 1 94 42 GLY B C 1
ATOM 1457 O O . GLY B 1 42 ? -0.933 -2.783 9.93 1 94 42 GLY B O 1
ATOM 1458 N N . LEU B 1 43 ? 0.579 -1.22 9.586 1 96.31 43 LEU B N 1
ATOM 1459 C CA . LEU B 1 43 ? 0.224 -0.464 10.781 1 96.31 43 LEU B CA 1
ATOM 1460 C C . LEU B 1 43 ? -1.198 0.076 10.68 1 96.31 43 LEU B C 1
ATOM 1462 O O . LEU B 1 43 ? -1.97 -0.015 11.641 1 96.31 43 LEU B O 1
ATOM 1466 N N . ALA B 1 44 ? -1.558 0.639 9.539 1 97.19 44 ALA B N 1
ATOM 1467 C CA . ALA B 1 44 ? -2.895 1.191 9.344 1 97.19 44 ALA B CA 1
ATOM 1468 C C . ALA B 1 44 ? -3.957 0.1 9.43 1 97.19 44 ALA B C 1
ATOM 1470 O O . ALA B 1 44 ? -5.004 0.293 10.055 1 97.19 44 ALA B O 1
ATOM 1471 N N . GLU B 1 45 ? -3.686 -1.005 8.797 1 94.38 45 GLU B N 1
ATOM 1472 C CA . GLU B 1 45 ? -4.613 -2.131 8.867 1 94.38 45 GLU B CA 1
ATOM 1473 C C . GLU B 1 45 ? -4.828 -2.578 10.312 1 94.38 45 GLU B C 1
ATOM 1475 O O . GLU B 1 45 ? -5.957 -2.857 10.719 1 94.38 45 GLU B O 1
ATOM 1480 N N . GLN B 1 46 ? -3.768 -2.697 11.031 1 95.12 46 GLN B N 1
ATOM 1481 C CA . GLN B 1 46 ? -3.84 -3.117 12.43 1 95.12 46 GLN B CA 1
ATOM 1482 C C . GLN B 1 46 ? -4.656 -2.131 13.258 1 95.12 46 GLN B C 1
ATOM 1484 O O . GLN B 1 46 ? -5.43 -2.535 14.125 1 95.12 46 GLN B O 1
ATOM 1489 N N . ARG B 1 47 ? -4.516 -0.903 12.984 1 95.12 47 ARG B N 1
ATOM 1490 C CA . ARG B 1 47 ? -5.105 0.141 13.82 1 95.12 47 ARG B CA 1
ATOM 1491 C C . ARG B 1 47 ? -6.574 0.354 13.469 1 95.12 47 ARG B C 1
ATOM 1493 O O . ARG B 1 47 ? -7.406 0.541 14.359 1 95.12 47 ARG B O 1
ATOM 1500 N N . TRP B 1 48 ? -6.922 0.341 12.234 1 95.94 48 TRP B N 1
ATOM 1501 C CA . TRP B 1 48 ? -8.258 0.765 11.836 1 95.94 48 TRP B CA 1
ATOM 1502 C C . TRP B 1 48 ? -9 -0.359 11.117 1 95.94 48 TRP B C 1
ATOM 1504 O O . TRP B 1 48 ? -10.125 -0.175 10.656 1 95.94 48 TRP B O 1
ATOM 1514 N N . GLY B 1 49 ? -8.383 -1.53 10.93 1 92.62 49 GLY B N 1
ATOM 1515 C CA . GLY B 1 49 ? -8.961 -2.611 10.148 1 92.62 49 GLY B CA 1
ATOM 1516 C C . GLY B 1 49 ? -8.602 -2.535 8.672 1 92.62 49 GLY B C 1
ATOM 1517 O O . GLY B 1 49 ? -8.078 -1.521 8.211 1 92.62 49 GLY B O 1
ATOM 1518 N N . GLU B 1 50 ? -8.805 -3.572 7.906 1 89.81 50 GLU B N 1
ATOM 1519 C CA . GLU B 1 50 ? -8.344 -3.674 6.523 1 89.81 50 GLU B CA 1
ATOM 1520 C C . GLU B 1 50 ? -8.984 -2.598 5.652 1 89.81 50 GLU B C 1
ATOM 1522 O O . GLU B 1 50 ? -8.281 -1.819 5.004 1 89.81 50 GLU B O 1
ATOM 1527 N N . GLY B 1 51 ? -10.328 -2.465 5.656 1 89.56 51 GLY B N 1
ATOM 1528 C CA . GLY B 1 51 ? -11.016 -1.517 4.797 1 89.56 51 GLY B CA 1
ATOM 1529 C C . GLY B 1 51 ? -10.586 -0.08 5.031 1 89.56 51 GLY B C 1
ATOM 1530 O O . GLY B 1 51 ? -9.922 0.521 4.184 1 89.56 51 GLY B O 1
ATOM 1531 N N . LYS B 1 52 ? -10.859 0.376 6.234 1 93.25 52 LYS B N 1
ATOM 1532 C CA . LYS B 1 52 ? -10.562 1.765 6.57 1 93.25 52 LYS B CA 1
ATOM 1533 C C . LYS B 1 52 ? -9.055 1.998 6.664 1 93.25 52 LYS B C 1
ATOM 1535 O O . LYS B 1 52 ? -8.547 3.018 6.191 1 93.25 52 LYS B O 1
ATOM 1540 N N . GLY B 1 53 ? -8.367 1.056 7.211 1 96.69 53 GLY B N 1
ATOM 1541 C CA . GLY B 1 53 ? -6.93 1.189 7.383 1 96.69 53 GLY B CA 1
ATOM 1542 C C . GLY B 1 53 ? -6.176 1.296 6.07 1 96.69 53 GLY B C 1
ATOM 1543 O O . GLY B 1 53 ? -5.328 2.174 5.906 1 96.69 53 GLY B O 1
ATOM 1544 N N . LEU B 1 54 ? -6.48 0.461 5.145 1 95.25 54 LEU B N 1
ATOM 1545 C CA . LEU B 1 54 ? -5.805 0.486 3.854 1 95.25 54 LEU B CA 1
ATOM 1546 C C . LEU B 1 54 ? -6.129 1.768 3.094 1 95.25 54 LEU B C 1
ATOM 1548 O O . LEU B 1 54 ? -5.25 2.354 2.453 1 95.25 54 LEU B O 1
ATOM 1552 N N . ALA B 1 55 ? -7.359 2.148 3.188 1 95.06 55 ALA B N 1
ATOM 1553 C CA . ALA B 1 55 ? -7.746 3.395 2.529 1 95.06 55 ALA B CA 1
ATOM 1554 C C . ALA B 1 55 ? -7.008 4.586 3.135 1 95.06 55 ALA B C 1
ATOM 1556 O O . ALA B 1 55 ? -6.523 5.457 2.41 1 95.06 55 ALA B O 1
ATOM 1557 N N . LEU B 1 56 ? -6.895 4.57 4.41 1 97.19 56 LEU B N 1
ATOM 1558 C CA . LEU B 1 56 ? -6.184 5.648 5.09 1 97.19 56 LEU B CA 1
ATOM 1559 C C . LEU B 1 56 ? -4.707 5.648 4.715 1 97.19 56 LEU B C 1
ATOM 1561 O O . LEU B 1 56 ? -4.125 6.707 4.461 1 97.19 56 LEU B O 1
ATOM 1565 N N . ALA B 1 57 ? -4.137 4.5 4.73 1 97.5 57 ALA B N 1
ATOM 1566 C CA . ALA B 1 57 ? -2.732 4.406 4.332 1 97.5 57 ALA B CA 1
ATOM 1567 C C . ALA B 1 57 ? -2.529 4.906 2.906 1 97.5 57 ALA B C 1
ATOM 1569 O O . ALA B 1 57 ? -1.599 5.672 2.637 1 97.5 57 ALA B O 1
ATOM 1570 N N . HIS B 1 58 ? -3.377 4.543 2.041 1 95.75 58 HIS B N 1
ATOM 1571 C CA . HIS B 1 58 ? -3.26 4.949 0.647 1 95.75 58 HIS B CA 1
ATOM 1572 C C . HIS B 1 58 ? -3.443 6.457 0.497 1 95.75 58 HIS B C 1
ATOM 1574 O O . HIS B 1 58 ? -2.633 7.125 -0.15 1 95.75 58 HIS B O 1
ATOM 1580 N N . ARG B 1 59 ? -4.445 6.945 1.082 1 96.25 59 ARG B N 1
ATOM 1581 C CA . ARG B 1 59 ? -4.707 8.375 0.969 1 96.25 59 ARG B CA 1
ATOM 1582 C C . ARG B 1 59 ? -3.6 9.188 1.631 1 96.25 59 ARG B C 1
ATOM 1584 O O . ARG B 1 59 ? -3.271 10.289 1.175 1 96.25 59 ARG B O 1
ATOM 1591 N N . SER B 1 60 ? -3.061 8.672 2.723 1 97.81 60 SER B N 1
ATOM 1592 C CA . SER B 1 60 ? -1.915 9.328 3.35 1 97.81 60 SER B CA 1
ATOM 1593 C C . SER B 1 60 ? -0.742 9.43 2.381 1 97.81 60 SER B C 1
ATOM 1595 O O . SER B 1 60 ? -0.091 10.477 2.299 1 97.81 60 SER B O 1
ATOM 1597 N N . GLN B 1 61 ? -0.459 8.352 1.721 1 96.25 61 GLN B N 1
ATOM 1598 C CA . GLN B 1 61 ? 0.619 8.328 0.738 1 96.25 61 GLN B CA 1
ATOM 1599 C C . GLN B 1 61 ? 0.374 9.352 -0.369 1 96.25 61 GLN B C 1
ATOM 1601 O O . GLN B 1 61 ? 1.294 10.062 -0.779 1 96.25 61 GLN B O 1
ATOM 1606 N N . VAL B 1 62 ? -0.824 9.391 -0.888 1 94.69 62 VAL B N 1
ATOM 1607 C CA . VAL B 1 62 ? -1.178 10.297 -1.973 1 94.69 62 VAL B CA 1
ATOM 1608 C C . VAL B 1 62 ? -1.008 11.742 -1.51 1 94.69 62 VAL B C 1
ATOM 1610 O O . VAL B 1 62 ? -0.417 12.562 -2.219 1 94.69 62 VAL B O 1
ATOM 1613 N N . PHE B 1 63 ? -1.483 12 -0.339 1 97.31 63 PHE B N 1
ATOM 1614 C CA . PHE B 1 63 ? -1.37 13.336 0.25 1 97.31 63 PHE B CA 1
ATOM 1615 C C . PHE B 1 63 ? 0.092 13.734 0.403 1 97.31 63 PHE B C 1
ATOM 1617 O O . PHE B 1 63 ? 0.49 14.82 -0.016 1 97.31 63 PHE B O 1
ATOM 1624 N N . LEU B 1 64 ? 0.903 12.875 0.957 1 97.56 64 LEU B N 1
ATOM 1625 C CA . LEU B 1 64 ? 2.314 13.164 1.175 1 97.56 64 LEU B CA 1
ATOM 1626 C C . LEU B 1 64 ? 3.043 13.352 -0.152 1 97.56 64 LEU B C 1
ATOM 1628 O O . LEU B 1 64 ? 3.904 14.227 -0.276 1 97.56 64 LEU B O 1
ATOM 1632 N N . SER B 1 65 ? 2.705 12.555 -1.124 1 95.25 65 SER B N 1
ATOM 1633 C CA . SER B 1 65 ? 3.318 12.695 -2.441 1 95.25 65 SER B CA 1
ATOM 1634 C C . SER B 1 65 ? 2.998 14.055 -3.059 1 95.25 65 SER B C 1
ATOM 1636 O O . SER B 1 65 ? 3.869 14.695 -3.648 1 95.25 65 SER B O 1
ATOM 1638 N N . ALA B 1 66 ? 1.75 14.438 -2.934 1 95.75 66 ALA B N 1
ATOM 1639 C CA . ALA B 1 66 ? 1.353 15.75 -3.447 1 95.75 66 ALA B CA 1
ATOM 1640 C C . ALA B 1 66 ? 2.105 16.875 -2.738 1 95.75 66 ALA B C 1
ATOM 1642 O O . ALA B 1 66 ? 2.547 17.828 -3.373 1 95.75 66 ALA B O 1
ATOM 1643 N N . LEU B 1 67 ? 2.219 16.75 -1.473 1 97.06 67 LEU B N 1
ATOM 1644 C CA . LEU B 1 67 ? 2.912 17.75 -0.665 1 97.06 67 LEU B CA 1
ATOM 1645 C C . LEU B 1 67 ? 4.387 17.828 -1.043 1 97.06 67 LEU B C 1
ATOM 1647 O O . LEU B 1 67 ? 4.918 18.906 -1.277 1 97.06 67 LEU B O 1
ATOM 1651 N N . LEU B 1 68 ? 5.07 16.688 -1.131 1 96.06 68 LEU B N 1
ATOM 1652 C CA . LEU B 1 68 ? 6.504 16.609 -1.402 1 96.06 68 LEU B CA 1
ATOM 1653 C C . LEU B 1 68 ? 6.812 17.094 -2.816 1 96.06 68 LEU B C 1
ATOM 1655 O O . LEU B 1 68 ? 7.891 17.641 -3.068 1 96.06 68 LEU B O 1
ATOM 1659 N N . ALA B 1 69 ? 5.859 16.859 -3.701 1 94.75 69 ALA B N 1
ATOM 1660 C CA . ALA B 1 69 ? 6.047 17.312 -5.074 1 94.75 69 ALA B CA 1
ATOM 1661 C C . ALA B 1 69 ? 6.176 18.844 -5.137 1 94.75 69 ALA B C 1
ATOM 1663 O O . ALA B 1 69 ? 6.75 19.375 -6.082 1 94.75 69 ALA B O 1
ATOM 1664 N N . ALA B 1 70 ? 5.645 19.484 -4.137 1 95.06 70 ALA B N 1
ATOM 1665 C CA . ALA B 1 70 ? 5.645 20.938 -4.109 1 95.06 70 ALA B CA 1
ATOM 1666 C C . ALA B 1 70 ? 6.766 21.484 -3.223 1 95.06 70 ALA B C 1
ATOM 1668 O O . ALA B 1 70 ? 6.895 22.688 -3.035 1 95.06 70 ALA B O 1
ATOM 1669 N N . ARG B 1 71 ? 7.547 20.578 -2.656 1 93.69 71 ARG B N 1
ATOM 1670 C CA . ARG B 1 71 ? 8.609 20.984 -1.742 1 93.69 71 ARG B CA 1
ATOM 1671 C C . ARG B 1 71 ? 9.961 21.016 -2.449 1 93.69 71 ARG B C 1
ATOM 1673 O O . ARG B 1 71 ? 10.266 20.125 -3.244 1 93.69 71 ARG B O 1
ATOM 1680 N N . PRO B 1 72 ? 10.797 22.016 -2.125 1 88.94 72 PRO B N 1
ATOM 1681 C CA . PRO B 1 72 ? 12.133 22.094 -2.721 1 88.94 72 PRO B CA 1
ATOM 1682 C C . PRO B 1 72 ? 13.156 21.234 -1.993 1 88.94 72 PRO B C 1
ATOM 1684 O O . PRO B 1 72 ? 14.227 20.953 -2.533 1 88.94 72 PRO B O 1
ATOM 1687 N N . VAL B 1 73 ? 12.883 20.891 -0.726 1 92.06 73 VAL B N 1
ATOM 1688 C CA . VAL B 1 73 ? 13.773 20.078 0.102 1 92.06 73 VAL B CA 1
ATOM 1689 C C . VAL B 1 73 ? 12.984 18.969 0.777 1 92.06 73 VAL B C 1
ATOM 1691 O O . VAL B 1 73 ? 11.758 19.031 0.891 1 92.06 73 VAL B O 1
ATOM 1694 N N . PRO B 1 74 ? 13.602 17.906 1.171 1 94.38 74 PRO B N 1
ATOM 1695 C CA . PRO B 1 74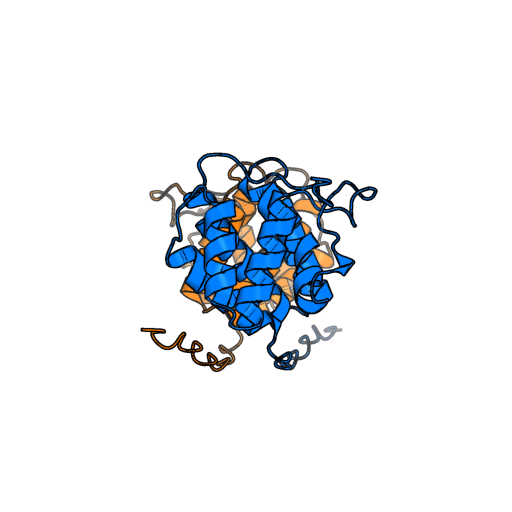 ? 12.906 16.828 1.871 1 94.38 74 PRO B CA 1
ATOM 1696 C C . PRO B 1 74 ? 12.219 17.297 3.148 1 94.38 74 PRO B C 1
ATOM 1698 O O . PRO B 1 74 ? 12.625 18.297 3.74 1 94.38 74 PRO B O 1
ATOM 1701 N N . LEU B 1 75 ? 11.172 16.641 3.545 1 96.06 75 LEU B N 1
ATOM 1702 C CA . LEU B 1 75 ? 10.492 16.906 4.812 1 96.06 75 LEU B CA 1
ATOM 1703 C C . LEU B 1 75 ? 11.281 16.312 5.977 1 96.06 75 LEU B C 1
ATOM 1705 O O . LEU B 1 75 ? 11.625 15.125 5.957 1 96.06 75 LEU B O 1
ATOM 1709 N N . ASP B 1 76 ? 11.617 17.141 6.906 1 94.94 76 ASP B N 1
ATOM 1710 C CA . ASP B 1 76 ? 12.312 16.656 8.094 1 94.94 76 ASP B CA 1
ATOM 1711 C C . ASP B 1 76 ? 11.375 15.828 8.977 1 94.94 76 ASP B C 1
ATOM 1713 O O . ASP B 1 76 ? 10.32 16.312 9.391 1 94.94 76 ASP B O 1
ATOM 1717 N N . CYS B 1 77 ? 11.727 14.609 9.188 1 95 77 CYS B N 1
ATOM 1718 C CA . CYS B 1 77 ? 10.875 13.742 9.984 1 95 77 CYS B CA 1
ATOM 1719 C C . CYS B 1 77 ? 11.711 12.781 10.828 1 95 77 CYS B C 1
ATOM 1721 O O . CYS B 1 77 ? 12.867 12.508 10.5 1 95 77 CYS B O 1
ATOM 1723 N N . VAL B 1 78 ? 11.164 12.375 11.922 1 93.94 78 VAL B N 1
ATOM 1724 C CA . VAL B 1 78 ? 11.789 11.398 12.805 1 93.94 78 VAL B CA 1
ATOM 1725 C C . VAL B 1 78 ? 11.781 10.023 12.141 1 93.94 78 VAL B C 1
ATOM 1727 O O . VAL B 1 78 ? 10.781 9.625 11.531 1 93.94 78 VAL B O 1
ATOM 1730 N N . ASP B 1 79 ? 12.898 9.328 12.266 1 92.19 79 ASP B N 1
ATOM 1731 C CA . ASP B 1 79 ? 12.953 7.934 11.836 1 92.19 79 ASP B CA 1
ATOM 1732 C C . ASP B 1 79 ? 11.914 7.09 12.57 1 92.19 79 ASP B C 1
ATOM 1734 O O . ASP B 1 79 ? 11.93 7.016 13.805 1 92.19 79 ASP B O 1
ATOM 1738 N N . PRO B 1 80 ? 11.008 6.453 11.844 1 91.62 80 PRO B N 1
ATOM 1739 C CA . PRO B 1 80 ? 9.945 5.691 12.5 1 91.62 80 PRO B CA 1
ATOM 1740 C C . PRO B 1 80 ? 10.484 4.531 13.344 1 91.62 80 PRO B C 1
ATOM 1742 O O . PRO B 1 80 ? 9.766 3.992 14.188 1 91.62 80 PRO B O 1
ATOM 1745 N N . LEU B 1 81 ? 11.664 4.105 13.102 1 86.19 81 LEU B N 1
ATOM 1746 C CA . LEU B 1 81 ? 12.234 2.98 13.828 1 86.19 81 LEU B CA 1
ATOM 1747 C C . LEU B 1 81 ? 12.977 3.459 15.078 1 86.19 81 LEU B C 1
ATOM 1749 O O . LEU B 1 81 ? 13.461 2.646 15.867 1 86.19 81 LEU B O 1
ATOM 1753 N N . HIS B 1 82 ? 13.039 4.793 15.211 1 87.19 82 HIS B N 1
ATOM 1754 C CA . HIS B 1 82 ? 13.648 5.348 16.406 1 87.19 82 HIS B CA 1
ATOM 1755 C C . HIS B 1 82 ? 12.633 5.465 17.547 1 87.19 82 HIS B C 1
ATOM 1757 O O . HIS B 1 82 ? 11.906 6.461 17.625 1 87.19 82 HIS B O 1
ATOM 1763 N N . ILE B 1 83 ? 12.641 4.582 18.453 1 79.69 83 ILE B N 1
ATOM 1764 C CA . ILE B 1 83 ? 11.609 4.422 19.469 1 79.69 83 ILE B CA 1
ATOM 1765 C C . ILE B 1 83 ? 11.695 5.566 20.484 1 79.69 83 ILE B C 1
ATOM 1767 O O . ILE B 1 83 ? 10.68 6.043 20.984 1 79.69 83 ILE B O 1
ATOM 1771 N N . ASP B 1 84 ? 12.859 6.09 20.672 1 82.88 84 ASP B N 1
ATOM 1772 C CA . ASP B 1 84 ? 13.078 7.113 21.703 1 82.88 84 ASP B CA 1
ATOM 1773 C C . ASP B 1 84 ? 12.445 8.438 21.281 1 82.88 84 ASP B C 1
ATOM 1775 O O . ASP B 1 84 ? 12.164 9.289 22.125 1 82.88 84 ASP B O 1
ATOM 1779 N N . ASP B 1 85 ? 12.188 8.594 20.062 1 78.94 85 ASP B N 1
ATOM 1780 C CA . ASP B 1 85 ? 11.711 9.875 19.562 1 78.94 85 ASP B CA 1
ATOM 1781 C C . ASP B 1 85 ? 10.258 9.773 19.094 1 78.94 85 ASP B C 1
ATOM 1783 O O . ASP B 1 85 ? 9.773 10.641 18.359 1 78.94 85 ASP B O 1
ATOM 1787 N N . ARG B 1 86 ? 9.578 8.789 19.562 1 80.25 86 ARG B N 1
ATOM 1788 C CA . ARG B 1 86 ? 8.234 8.523 19.047 1 80.25 86 ARG B CA 1
ATOM 1789 C C . ARG B 1 86 ? 7.277 9.648 19.406 1 80.25 86 ARG B C 1
ATOM 1791 O O . ARG B 1 86 ? 6.367 9.969 18.641 1 80.25 86 ARG B O 1
ATOM 1798 N N . ASP B 1 87 ? 7.516 10.375 20.453 1 82.5 87 ASP B N 1
ATOM 1799 C CA . ASP B 1 87 ? 6.555 11.367 20.922 1 82.5 87 ASP B CA 1
ATOM 1800 C C . ASP B 1 87 ? 7.023 12.789 20.594 1 82.5 87 ASP B C 1
ATOM 1802 O O . ASP B 1 87 ? 6.352 13.766 20.938 1 82.5 87 ASP B O 1
ATOM 1806 N N . THR B 1 88 ? 8.133 12.844 19.969 1 88 88 THR B N 1
ATOM 1807 C CA . THR B 1 88 ? 8.641 14.148 19.547 1 88 88 THR B CA 1
ATOM 1808 C C . THR B 1 88 ? 8.312 14.414 18.078 1 88 88 THR B C 1
ATOM 1810 O O . THR B 1 88 ? 8.141 13.484 17.297 1 88 88 THR B O 1
ATOM 1813 N N . LEU B 1 89 ? 8.117 15.68 17.844 1 93.88 89 LEU B N 1
ATOM 1814 C CA . LEU B 1 89 ? 7.848 16.094 16.469 1 93.88 89 LEU B CA 1
ATOM 1815 C C . LEU B 1 89 ? 8.922 17.062 15.969 1 93.88 89 LEU B C 1
ATOM 1817 O O . LEU B 1 89 ? 9.352 17.953 16.703 1 93.88 89 LEU B O 1
ATOM 1821 N N . THR B 1 90 ? 9.398 16.812 14.773 1 94.5 90 THR B N 1
ATOM 1822 C CA . THR B 1 90 ? 10.141 17.891 14.117 1 94.5 90 THR B CA 1
ATOM 1823 C C . THR B 1 90 ? 9.227 19.062 13.781 1 94.5 90 THR B C 1
ATOM 1825 O O . THR B 1 90 ? 8.008 18.953 13.883 1 94.5 90 THR B O 1
ATOM 1828 N N . GLU B 1 91 ? 9.867 20.156 13.406 1 93.5 91 GLU B N 1
ATOM 1829 C CA . GLU B 1 91 ? 9.07 21.312 13 1 93.5 91 GLU B CA 1
ATOM 1830 C C . GLU B 1 91 ? 8.172 20.984 11.812 1 93.5 91 GLU B C 1
ATOM 1832 O O . GLU B 1 91 ? 6.992 21.344 11.805 1 93.5 91 GLU B O 1
ATOM 1837 N N . ASP B 1 92 ? 8.711 20.312 10.828 1 95.75 92 ASP B N 1
ATOM 1838 C CA . ASP B 1 92 ? 7.945 19.922 9.648 1 95.75 92 ASP B CA 1
ATOM 1839 C C . ASP B 1 92 ? 6.785 19 10.023 1 95.75 92 ASP B C 1
ATOM 1841 O O . ASP B 1 92 ? 5.672 19.156 9.523 1 95.75 92 ASP B O 1
ATOM 1845 N N . GLU B 1 93 ? 7.082 18.031 10.883 1 96.12 93 GLU B N 1
ATOM 1846 C CA . GLU B 1 93 ? 6.023 17.125 11.328 1 96.12 93 GLU B CA 1
ATOM 1847 C C . GLU B 1 93 ? 4.93 17.891 12.078 1 96.12 93 GLU B C 1
ATOM 1849 O O . GLU B 1 93 ? 3.742 17.609 11.898 1 96.12 93 GLU B O 1
ATOM 1854 N N . GLY B 1 94 ? 5.387 18.75 12.945 1 95.06 94 GLY B N 1
ATOM 1855 C CA . GLY B 1 94 ? 4.418 19.594 13.617 1 95.06 94 GLY B CA 1
ATOM 1856 C C . GLY B 1 94 ? 3.498 20.344 12.664 1 95.06 94 GLY B C 1
ATOM 1857 O O . GLY B 1 94 ? 2.277 20.312 12.828 1 95.06 94 GLY B O 1
ATOM 1858 N N . ASN B 1 95 ? 4.07 20.984 11.695 1 95.69 95 ASN B N 1
ATOM 1859 C CA . ASN B 1 95 ? 3.287 21.703 10.688 1 95.69 95 ASN B CA 1
ATOM 1860 C C . ASN B 1 95 ? 2.352 20.766 9.938 1 95.69 95 ASN B C 1
ATOM 1862 O O . ASN B 1 95 ? 1.213 21.125 9.633 1 95.69 95 ASN B O 1
ATOM 1866 N N . LEU B 1 96 ? 2.834 19.609 9.641 1 97.06 96 LEU B N 1
ATOM 1867 C CA . LEU B 1 96 ? 2.023 18.594 8.969 1 97.06 96 LEU B CA 1
ATOM 1868 C C . LEU B 1 96 ? 0.803 18.234 9.805 1 97.06 96 LEU B C 1
ATOM 1870 O O . LEU B 1 96 ? -0.318 18.188 9.297 1 97.06 96 LEU B O 1
ATOM 1874 N N . MET B 1 97 ? 1 18 11.094 1 96.75 97 MET B N 1
ATOM 1875 C CA . MET B 1 97 ? -0.087 17.641 12 1 96.75 97 MET B CA 1
ATOM 1876 C C . MET B 1 97 ? -1.076 18.797 12.141 1 96.75 97 MET B C 1
ATOM 1878 O O . MET B 1 97 ? -2.289 18.578 12.164 1 96.75 97 MET B O 1
ATOM 1882 N N . ILE B 1 98 ? -0.579 19.953 12.203 1 96.06 98 ILE B N 1
ATOM 1883 C CA . ILE B 1 98 ? -1.434 21.125 12.32 1 96.06 98 ILE B CA 1
ATOM 1884 C C . ILE B 1 98 ? -2.277 21.281 11.055 1 96.06 98 ILE B C 1
ATOM 1886 O O . ILE B 1 98 ? -3.477 21.547 11.133 1 96.06 98 ILE B O 1
ATOM 1890 N N . ALA B 1 99 ? -1.647 21.141 9.922 1 97.12 99 ALA B N 1
ATOM 1891 C CA . ALA B 1 99 ? -2.375 21.25 8.664 1 97.12 99 ALA B CA 1
ATOM 1892 C C . ALA B 1 99 ? -3.531 20.25 8.609 1 97.12 99 ALA B C 1
ATOM 1894 O O . ALA B 1 99 ? -4.664 20.625 8.289 1 97.12 99 ALA B O 1
ATOM 1895 N N . LEU B 1 100 ? -3.23 19.031 8.938 1 97.62 100 LEU B N 1
ATOM 1896 C CA . LEU B 1 100 ? -4.254 17.984 8.906 1 97.62 100 LEU B CA 1
ATOM 1897 C C . LEU B 1 100 ? -5.348 18.266 9.93 1 97.62 100 LEU B C 1
ATOM 1899 O O . LEU B 1 100 ? -6.531 18.062 9.648 1 97.62 100 LEU B O 1
ATOM 1903 N N . SER B 1 101 ? -4.98 18.719 11.109 1 97 101 SER B N 1
ATOM 1904 C CA . SER B 1 101 ? -5.961 19.078 12.133 1 97 101 SER B CA 1
ATOM 1905 C C . SER B 1 101 ? -6.859 20.203 11.656 1 97 101 SER B C 1
ATOM 1907 O O . SER B 1 101 ? -8.078 20.172 11.859 1 97 101 SER B O 1
ATOM 1909 N N . ALA B 1 102 ? -6.23 21.172 11.062 1 96.69 102 ALA B N 1
ATOM 1910 C CA . ALA B 1 102 ? -6.992 22.312 10.539 1 96.69 102 ALA B CA 1
ATOM 1911 C C . ALA B 1 102 ? -7.957 21.859 9.445 1 96.69 102 ALA B C 1
ATOM 1913 O O . ALA B 1 102 ? -9.102 22.328 9.391 1 96.69 102 ALA B O 1
ATOM 1914 N N . MET B 1 103 ? -7.508 21.031 8.57 1 96.69 103 MET B N 1
ATOM 1915 C CA . MET B 1 103 ? -8.375 20.484 7.527 1 96.69 103 MET B CA 1
ATOM 1916 C C . MET B 1 103 ? -9.523 19.688 8.125 1 96.69 103 MET B C 1
ATOM 1918 O O . MET B 1 103 ? -10.664 19.781 7.656 1 96.69 103 MET B O 1
ATOM 1922 N N . SER B 1 104 ? -9.227 18.953 9.125 1 95.12 104 SER B N 1
ATOM 1923 C CA . SER B 1 104 ? -10.25 18.156 9.797 1 95.12 104 SER B CA 1
ATOM 1924 C C . SER B 1 104 ? -11.32 19.047 10.422 1 95.12 104 SER B C 1
ATOM 1926 O O . SER B 1 104 ? -12.5 18.672 10.461 1 95.12 104 SER B O 1
ATOM 1928 N N . SER B 1 105 ? -10.914 20.141 10.906 1 94.5 105 SER B N 1
ATOM 1929 C CA . SER B 1 105 ? -11.828 21.078 11.57 1 94.5 105 SER B CA 1
ATOM 1930 C C . SER B 1 105 ? -12.383 22.094 10.586 1 94.5 105 SER B C 1
ATOM 1932 O O . SER B 1 105 ? -13.023 23.062 10.984 1 94.5 105 SER B O 1
ATOM 1934 N N . ASP B 1 106 ? -12.086 22 9.344 1 93.62 106 ASP B N 1
ATOM 1935 C CA . ASP B 1 106 ? -12.516 22.906 8.273 1 93.62 106 ASP B CA 1
ATOM 1936 C C . ASP B 1 106 ? -12.047 24.328 8.539 1 93.62 106 ASP B C 1
ATOM 1938 O O . ASP B 1 106 ? -12.797 25.281 8.312 1 93.62 106 ASP B O 1
ATOM 1942 N N . ASP B 1 107 ? -10.977 24.438 9.18 1 95.62 107 ASP B N 1
ATOM 1943 C CA . ASP B 1 107 ? -10.289 25.719 9.344 1 95.62 107 ASP B CA 1
ATOM 1944 C C . ASP B 1 107 ? -9.391 26.016 8.148 1 95.62 107 ASP B C 1
ATOM 1946 O O . ASP B 1 107 ? -8.172 25.844 8.219 1 95.62 107 ASP B O 1
ATOM 1950 N N . ALA B 1 108 ? -9.938 26.562 7.105 1 95.19 108 ALA B N 1
ATOM 1951 C CA . ALA B 1 108 ? -9.289 26.719 5.809 1 95.19 108 ALA B CA 1
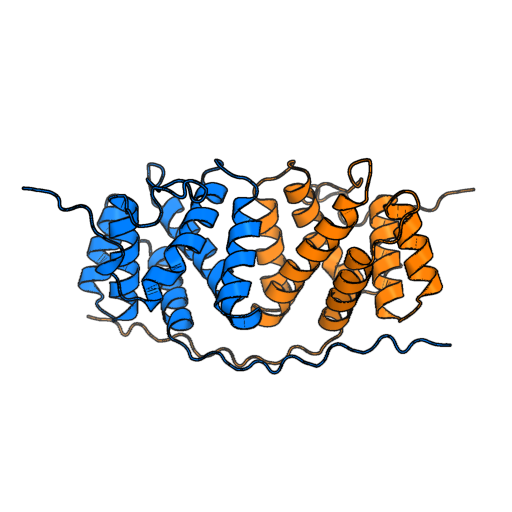ATOM 1952 C C . ALA B 1 108 ? -8.109 27.688 5.902 1 95.19 108 ALA B C 1
ATOM 1954 O O . ALA B 1 108 ? -7.027 27.406 5.387 1 95.19 108 ALA B O 1
ATOM 1955 N N . PRO B 1 109 ? -8.336 28.875 6.566 1 96.12 109 PRO B N 1
ATOM 1956 C CA . PRO B 1 109 ? -7.203 29.797 6.652 1 96.12 109 PRO B CA 1
ATOM 1957 C C . PRO B 1 109 ? -5.988 29.172 7.34 1 96.12 109 PRO B C 1
ATOM 1959 O O . PRO B 1 109 ? -4.859 29.344 6.863 1 96.12 109 PRO B O 1
ATOM 1962 N N . ARG B 1 110 ? -6.184 28.516 8.391 1 96.12 110 ARG B N 1
ATOM 1963 C CA . ARG B 1 110 ? -5.078 27.891 9.117 1 96.12 110 ARG B CA 1
ATOM 1964 C C . ARG B 1 110 ? -4.441 26.781 8.289 1 96.12 110 ARG B C 1
ATOM 1966 O O . ARG B 1 110 ? -3.217 26.641 8.266 1 96.12 110 ARG B O 1
ATOM 1973 N N . ALA B 1 111 ? -5.246 25.938 7.648 1 96.94 111 ALA B N 1
ATOM 1974 C CA . ALA B 1 111 ? -4.73 24.891 6.785 1 96.94 111 ALA B CA 1
ATOM 1975 C C . ALA B 1 111 ? -3.85 25.453 5.68 1 96.94 111 ALA B C 1
ATOM 1977 O O . ALA B 1 111 ? -2.758 24.953 5.422 1 96.94 111 ALA B O 1
ATOM 1978 N N . ARG B 1 112 ? -4.312 26.5 5.09 1 96.31 112 ARG B N 1
ATOM 1979 C CA . ARG B 1 112 ? -3.578 27.141 4 1 96.31 112 ARG B CA 1
ATOM 1980 C C . ARG B 1 112 ? -2.225 27.641 4.48 1 96.31 112 ARG B C 1
ATOM 1982 O O . ARG B 1 112 ? -1.203 27.422 3.828 1 96.31 112 ARG B O 1
ATOM 1989 N N . LEU B 1 113 ? -2.258 28.312 5.594 1 96.12 113 LEU B N 1
ATOM 1990 C CA . LEU B 1 113 ? -1.031 28.891 6.145 1 96.12 113 LEU B CA 1
ATOM 1991 C C . LEU B 1 113 ? -0.013 27.781 6.441 1 96.12 113 LEU B C 1
ATOM 1993 O O . LEU B 1 113 ? 1.175 27.938 6.148 1 96.12 113 LEU B O 1
ATOM 1997 N N . THR B 1 114 ? -0.487 26.797 6.977 1 96.38 114 THR B N 1
ATOM 1998 C CA . THR B 1 114 ? 0.412 25.734 7.387 1 96.38 114 THR B CA 1
ATOM 1999 C C . THR B 1 114 ? 0.928 24.953 6.172 1 96.38 114 THR B C 1
ATOM 2001 O O . THR B 1 114 ? 2.09 24.547 6.141 1 96.38 114 THR B O 1
ATOM 2004 N N . ILE B 1 115 ? 0.105 24.688 5.137 1 96.81 115 ILE B N 1
ATOM 2005 C CA . ILE B 1 115 ? 0.55 24.078 3.895 1 96.81 115 ILE B CA 1
ATOM 2006 C C . ILE B 1 115 ? 1.604 24.953 3.225 1 96.81 115 ILE B C 1
ATOM 2008 O O . ILE B 1 115 ? 2.613 24.453 2.725 1 96.81 115 ILE B O 1
ATOM 2012 N N . MET B 1 116 ? 1.401 26.25 3.24 1 96 116 MET B N 1
ATOM 2013 C CA . MET B 1 116 ? 2.391 27.172 2.697 1 96 116 MET B CA 1
ATOM 2014 C C . MET B 1 116 ? 3.729 27.031 3.412 1 96 116 MET B C 1
ATOM 2016 O O . MET B 1 116 ? 4.781 27.031 2.773 1 96 116 MET B O 1
ATOM 2020 N N . ALA B 1 117 ? 3.648 26.938 4.707 1 94.81 117 ALA B N 1
ATOM 2021 C CA . ALA B 1 117 ? 4.863 26.75 5.5 1 94.81 117 ALA B CA 1
ATOM 2022 C C . ALA B 1 117 ? 5.578 25.469 5.129 1 94.81 117 ALA B C 1
ATOM 2024 O O . ALA B 1 117 ? 6.812 25.422 5.09 1 94.81 117 ALA B O 1
ATOM 2025 N N . LEU B 1 118 ? 4.891 24.406 4.785 1 96.06 118 LEU B N 1
ATOM 2026 C CA . LEU B 1 118 ? 5.434 23.078 4.469 1 96.06 118 LEU B CA 1
ATOM 2027 C C . LEU B 1 118 ? 6.023 23.062 3.061 1 96.06 118 LEU B C 1
ATOM 2029 O O . LEU B 1 118 ? 6.934 22.281 2.775 1 96.06 118 LEU B O 1
ATOM 2033 N N . THR B 1 119 ? 5.555 23.859 2.182 1 95.5 119 THR B N 1
ATOM 2034 C CA . THR B 1 119 ? 5.906 23.734 0.771 1 95.5 119 THR B CA 1
ATOM 2035 C C . THR B 1 119 ? 6.793 24.906 0.333 1 95.5 119 THR B C 1
ATOM 2037 O O . THR B 1 119 ? 7.246 24.953 -0.812 1 95.5 119 THR B O 1
ATOM 2040 N N . GLY B 1 120 ? 7.039 25.844 1.156 1 91 120 GLY B N 1
ATOM 2041 C CA . GLY B 1 120 ? 7.84 27.016 0.798 1 91 120 GLY B CA 1
ATOM 2042 C C . GLY B 1 120 ? 7.043 28.094 0.092 1 91 120 GLY B C 1
ATOM 2043 O O . GLY B 1 120 ? 7.582 28.812 -0.743 1 91 120 GLY B O 1
ATOM 2044 N N . GLY B 1 121 ? 5.699 28.125 0.342 1 92.56 121 GLY B N 1
ATOM 2045 C CA . GLY B 1 121 ? 4.945 29.266 -0.146 1 92.56 121 GLY B CA 1
ATOM 2046 C C . GLY B 1 121 ? 3.854 28.891 -1.129 1 92.56 121 GLY B C 1
ATOM 2047 O O . GLY B 1 121 ? 3.104 29.75 -1.596 1 92.56 121 GLY B O 1
ATOM 2048 N N . ARG B 1 122 ? 3.74 27.656 -1.427 1 94.25 122 ARG B N 1
ATOM 2049 C CA . ARG B 1 122 ? 2.727 27.203 -2.377 1 94.25 122 ARG B CA 1
ATOM 2050 C C . ARG B 1 122 ? 1.617 26.438 -1.67 1 94.25 122 ARG B C 1
ATOM 2052 O O . ARG B 1 122 ? 1.814 25.922 -0.563 1 94.25 122 ARG B O 1
ATOM 2059 N N . VAL B 1 123 ? 0.466 26.469 -2.281 1 95.62 123 VAL B N 1
ATOM 2060 C CA . VAL B 1 123 ? -0.662 25.672 -1.806 1 95.62 123 VAL B CA 1
ATOM 2061 C C . VAL B 1 123 ? -1.227 24.844 -2.955 1 95.62 123 VAL B C 1
ATOM 2063 O O . VAL B 1 123 ? -2.246 25.203 -3.549 1 95.62 123 VAL B O 1
ATOM 2066 N N . PRO B 1 124 ? -0.53 23.75 -3.23 1 95.94 124 PRO B N 1
ATOM 2067 C CA . PRO B 1 124 ? -1.016 22.922 -4.336 1 95.94 124 PRO B CA 1
ATOM 2068 C C . PRO B 1 124 ? -2.434 22.406 -4.102 1 95.94 124 PRO B C 1
ATOM 2070 O O . PRO B 1 124 ? -2.727 21.859 -3.037 1 95.94 124 PRO B O 1
ATOM 2073 N N . ALA B 1 125 ? -3.281 22.578 -5.105 1 96.12 125 ALA B N 1
ATOM 2074 C CA . ALA B 1 125 ? -4.66 22.094 -5.023 1 96.12 125 ALA B CA 1
ATOM 2075 C C . ALA B 1 125 ? -4.707 20.609 -4.727 1 96.12 125 ALA B C 1
ATOM 2077 O O . ALA B 1 125 ? -5.582 20.141 -3.992 1 96.12 125 ALA B O 1
ATOM 2078 N N . SER B 1 126 ? -3.773 19.859 -5.273 1 96 126 SER B N 1
ATOM 2079 C CA . SER B 1 126 ? -3.727 18.422 -5.066 1 96 126 SER B CA 1
ATOM 2080 C C . SER B 1 126 ? -3.461 18.078 -3.605 1 96 126 SER B C 1
ATOM 2082 O O . SER B 1 126 ? -4.059 17.141 -3.061 1 96 126 SER B O 1
ATOM 2084 N N . ALA B 1 127 ? -2.547 18.797 -2.979 1 96.81 127 ALA B N 1
ATOM 2085 C CA . ALA B 1 127 ? -2.268 18.562 -1.563 1 96.81 127 ALA B CA 1
ATOM 2086 C C . ALA B 1 127 ? -3.492 18.875 -0.705 1 96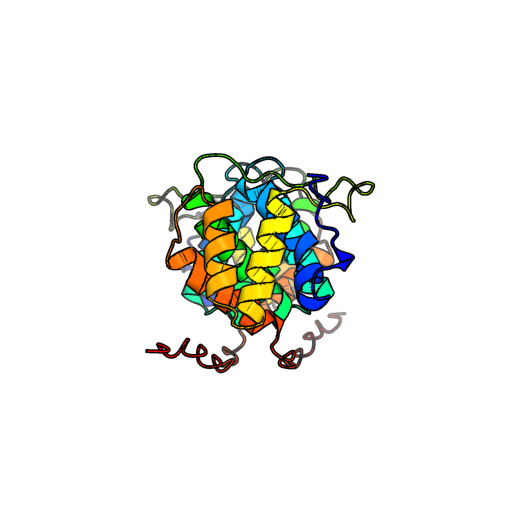.81 127 ALA B C 1
ATOM 2088 O O . ALA B 1 127 ? -3.793 18.141 0.238 1 96.81 127 ALA B O 1
ATOM 2089 N N . VAL B 1 128 ? -4.199 19.875 -1.065 1 97.12 128 VAL B N 1
ATOM 2090 C CA . VAL B 1 128 ? -5.383 20.281 -0.308 1 97.12 128 VAL B CA 1
ATOM 2091 C C . VAL B 1 128 ? -6.48 19.234 -0.482 1 97.12 128 VAL B C 1
ATOM 2093 O O . VAL B 1 128 ? -7.027 18.719 0.502 1 97.12 128 VAL B O 1
ATOM 2096 N N . SER B 1 129 ? -6.797 18.906 -1.695 1 97.12 129 SER B N 1
ATOM 2097 C CA . SER B 1 129 ? -7.883 17.969 -1.957 1 97.12 129 SER B CA 1
ATOM 2098 C C . SER B 1 129 ? -7.59 16.609 -1.356 1 97.12 129 SER B C 1
ATOM 2100 O O . SER B 1 129 ? -8.469 15.984 -0.758 1 97.12 129 SER B O 1
ATOM 2102 N N . THR B 1 130 ? -6.379 16.156 -1.518 1 97 130 THR B N 1
ATOM 2103 C CA . THR B 1 130 ? -6.012 14.844 -0.993 1 97 130 THR B CA 1
ATOM 2104 C C . THR B 1 130 ? -5.957 14.867 0.531 1 97 130 THR B C 1
ATOM 2106 O O . THR B 1 130 ? -6.34 13.898 1.188 1 97 130 THR B O 1
ATOM 2109 N N . GLY B 1 131 ? -5.434 15.938 1.113 1 97.81 131 GLY B N 1
ATOM 2110 C CA . GLY B 1 131 ? -5.477 16.078 2.559 1 97.81 131 GLY B CA 1
ATOM 2111 C C . GLY B 1 131 ? -6.887 16.062 3.119 1 97.81 131 GLY B C 1
ATOM 2112 O O . GLY B 1 131 ? -7.148 15.398 4.125 1 97.81 131 GLY B O 1
ATOM 2113 N N . LEU B 1 132 ? -7.801 16.766 2.445 1 97.12 132 LEU B N 1
ATOM 2114 C CA . LEU B 1 132 ? -9.195 16.797 2.867 1 97.12 132 LEU B CA 1
ATOM 2115 C C . LEU B 1 132 ? -9.82 15.406 2.764 1 97.12 132 LEU B C 1
ATOM 2117 O O . LEU B 1 132 ? -10.555 14.984 3.658 1 97.12 132 LEU B O 1
ATOM 2121 N N . SER B 1 133 ? -9.531 14.773 1.704 1 96.69 133 SER B N 1
ATOM 2122 C CA . SER B 1 133 ? -10.016 13.398 1.542 1 96.69 133 SER B CA 1
ATOM 2123 C C . SER B 1 133 ? -9.516 12.508 2.672 1 96.69 133 SER B C 1
ATOM 2125 O O . SER B 1 133 ? -10.266 11.664 3.176 1 96.69 133 SER B O 1
ATOM 2127 N N . LEU B 1 134 ? -8.336 12.672 3.025 1 97.44 134 LEU B N 1
ATOM 2128 C CA . LEU B 1 134 ? -7.715 11.883 4.086 1 97.44 134 LEU B CA 1
ATOM 2129 C C . LEU B 1 134 ? -8.398 12.141 5.426 1 97.44 134 LEU B C 1
ATOM 2131 O O . LEU B 1 134 ? -8.828 11.203 6.098 1 97.44 134 LEU B O 1
ATOM 2135 N N . VAL B 1 135 ? -8.516 13.383 5.758 1 97.19 135 VAL B N 1
ATOM 2136 C CA . VAL B 1 135 ? -9.039 13.688 7.086 1 97.19 135 VAL B CA 1
ATOM 2137 C C . VAL B 1 135 ? -10.531 13.367 7.137 1 97.19 135 VAL B C 1
ATOM 2139 O O . VAL B 1 135 ? -11.055 13.016 8.195 1 97.19 135 VAL B O 1
ATOM 2142 N N . HIS B 1 136 ? -11.227 13.484 6.059 1 95.75 136 HIS B N 1
ATOM 2143 C CA . HIS B 1 136 ? -12.633 13.086 6.008 1 95.75 136 HIS B CA 1
ATOM 2144 C C . HIS B 1 136 ? -12.797 11.602 6.301 1 95.75 136 HIS B C 1
ATOM 2146 O O . HIS B 1 136 ? -13.672 11.211 7.082 1 95.75 136 HIS B O 1
ATOM 2152 N N . LEU B 1 137 ? -12 10.844 5.688 1 95.56 137 LEU B N 1
ATOM 2153 C CA . LEU B 1 137 ? -12.055 9.414 5.957 1 95.56 137 LEU B CA 1
ATOM 2154 C C . LEU B 1 137 ? -11.703 9.117 7.414 1 95.56 137 LEU B C 1
ATOM 2156 O O . LEU B 1 137 ? -12.328 8.266 8.047 1 95.56 137 LEU B O 1
ATOM 2160 N N . LEU B 1 138 ? -10.68 9.773 7.852 1 95.69 138 LEU B N 1
ATOM 2161 C CA . LEU B 1 138 ? -10.219 9.562 9.219 1 95.69 138 LEU B CA 1
ATOM 2162 C C . LEU B 1 138 ? -11.352 9.797 10.211 1 95.69 138 LEU B C 1
ATOM 2164 O O . LEU B 1 138 ? -11.484 9.07 11.195 1 95.69 138 LEU B O 1
ATOM 2168 N N . GLY B 1 139 ? -12.172 10.695 9.969 1 93.06 139 GLY B N 1
ATOM 2169 C CA . GLY B 1 139 ? -13.266 11.055 10.852 1 93.06 139 GLY B CA 1
ATOM 2170 C C . GLY B 1 139 ? -14.508 10.195 10.641 1 93.06 139 GLY B C 1
ATOM 2171 O O . GLY B 1 139 ? -15.453 10.273 11.422 1 93.06 139 GLY B O 1
ATOM 2172 N N . SER B 1 140 ? -14.523 9.445 9.594 1 88.44 140 SER B N 1
ATOM 2173 C CA . SER B 1 140 ? -15.695 8.625 9.281 1 88.44 140 SER B CA 1
ATOM 2174 C C . SER B 1 140 ? -15.758 7.383 10.164 1 88.44 140 SER B C 1
ATOM 2176 O O . SER B 1 140 ? -14.719 6.879 10.602 1 88.44 140 SER B O 1
ATOM 2178 N N . SER B 1 141 ? -16.969 7.012 10.586 1 75.12 141 SER B N 1
ATOM 2179 C CA . SER B 1 141 ? -17.156 5.793 11.359 1 75.12 141 SER B CA 1
ATOM 2180 C C . SER B 1 141 ? -16.844 4.551 10.531 1 75.12 141 SER B C 1
ATOM 2182 O O . SER B 1 141 ? -17.031 4.551 9.312 1 75.12 141 SER B O 1
ATOM 2184 N N . PRO B 1 142 ? -16.109 3.646 11.141 1 61.12 142 PRO B N 1
ATOM 2185 C CA . PRO B 1 142 ? -15.758 2.424 10.414 1 61.12 142 PRO B CA 1
ATOM 2186 C C . PRO B 1 142 ? -16.953 1.805 9.695 1 61.12 142 PRO B C 1
ATOM 2188 O O . PRO B 1 142 ? -18.047 1.755 10.25 1 61.12 142 PRO B O 1
ATOM 2191 N N . THR B 1 143 ? -17.078 2.061 8.523 1 49.44 143 THR B N 1
ATOM 2192 C CA . THR B 1 143 ? -18.094 1.233 7.887 1 49.44 143 THR B CA 1
ATOM 2193 C C . THR B 1 143 ? -17.812 -0.248 8.125 1 49.44 143 THR B C 1
ATOM 2195 O O . THR B 1 143 ? -16.672 -0.698 7.992 1 49.44 143 THR B O 1
ATOM 2198 N N . THR B 1 144 ? -18.453 -0.834 9.055 1 42 144 THR B N 1
ATOM 2199 C CA . THR B 1 144 ? -18.359 -2.256 9.367 1 42 144 THR B CA 1
ATOM 2200 C C . THR B 1 144 ? -18.25 -3.08 8.086 1 42 144 THR B C 1
ATOM 2202 O O . THR B 1 144 ? -19.188 -3.125 7.289 1 42 144 THR B O 1
ATOM 2205 N N . ILE B 1 145 ? -17.391 -2.869 7.34 1 41.72 145 ILE B N 1
ATOM 2206 C CA . ILE B 1 145 ? -17.391 -3.928 6.336 1 41.72 145 ILE B CA 1
ATOM 2207 C C . ILE B 1 145 ? -17.438 -5.289 7.023 1 41.72 145 ILE B C 1
ATOM 2209 O O . ILE B 1 145 ? -16.594 -5.609 7.855 1 41.72 145 ILE B O 1
ATOM 2213 N N . ARG B 1 146 ? -18.547 -5.863 7.02 1 35.59 146 ARG B N 1
ATOM 2214 C CA . ARG B 1 146 ? -18.734 -7.242 7.457 1 35.59 146 ARG B CA 1
ATOM 2215 C C . ARG B 1 146 ? -17.688 -8.164 6.84 1 35.59 146 ARG B C 1
ATOM 2217 O O . ARG B 1 146 ? -17.484 -8.148 5.625 1 35.59 146 ARG B O 1
ATOM 2224 N N . ARG B 1 147 ? -16.672 -8.414 7.633 1 40.91 147 ARG B N 1
ATOM 2225 C CA . ARG B 1 147 ? -15.711 -9.461 7.332 1 40.91 147 ARG B CA 1
ATOM 2226 C C . ARG B 1 147 ? -16.391 -10.648 6.66 1 40.91 147 ARG B C 1
ATOM 2228 O O . ARG B 1 147 ? -17.359 -11.203 7.184 1 40.91 147 ARG B O 1
ATOM 2235 N N . SER B 1 148 ? -16.422 -10.766 5.441 1 39.19 148 SER B N 1
ATOM 2236 C CA . SER B 1 148 ? -16.859 -12.07 4.949 1 39.19 148 SER B CA 1
ATOM 2237 C C . SER B 1 148 ? -16.016 -13.195 5.543 1 39.19 148 SER B C 1
ATOM 2239 O O . SER B 1 148 ? -14.805 -13.055 5.715 1 39.19 148 SER B O 1
ATOM 2241 N N . GLY B 1 149 ? -16.578 -14.023 6.348 1 36 149 GLY B N 1
ATOM 2242 C CA . GLY B 1 149 ? -16.031 -15.219 6.969 1 36 149 GLY B CA 1
ATOM 2243 C C . GLY B 1 149 ? -15.062 -15.961 6.07 1 36 149 GLY B C 1
ATOM 2244 O O . GLY B 1 149 ? -15.164 -15.898 4.844 1 36 149 GLY B O 1
ATOM 2245 N N . ALA B 1 150 ? -13.875 -16.203 6.527 1 41.09 150 ALA B N 1
ATOM 2246 C CA . ALA B 1 150 ? -12.812 -17 5.922 1 41.09 150 ALA B CA 1
ATOM 2247 C C . ALA B 1 150 ? -13.367 -18.281 5.305 1 41.09 150 ALA B C 1
ATOM 2249 O O . ALA B 1 150 ? -14.172 -18.969 5.922 1 41.09 150 ALA B O 1
ATOM 2250 N N . PRO B 1 151 ? -13.266 -18.406 4.055 1 39.56 151 PRO B N 1
ATOM 2251 C CA . PRO B 1 151 ? -13.719 -19.719 3.584 1 39.56 151 PRO B CA 1
ATOM 2252 C C . PRO B 1 151 ? -12.891 -20.875 4.148 1 39.56 151 PRO B C 1
ATOM 2254 O O . PRO B 1 151 ? -11.711 -20.688 4.453 1 39.56 151 PRO B O 1
ATOM 2257 N N . ALA B 1 152 ? -13.438 -21.844 4.898 1 34.59 152 ALA B N 1
ATOM 2258 C CA . ALA B 1 152 ? -12.875 -23.031 5.512 1 34.59 152 ALA B CA 1
ATOM 2259 C C . ALA B 1 152 ? -12.305 -23.969 4.453 1 34.59 152 ALA B C 1
ATOM 2261 O O . ALA B 1 152 ? -12.969 -24.281 3.461 1 34.59 152 ALA B O 1
ATOM 2262 N N . LEU B 1 153 ? -10.953 -23.969 4.141 1 38.66 153 LEU B N 1
ATOM 2263 C CA . LEU B 1 153 ? -10.406 -25.125 3.43 1 38.66 153 LEU B CA 1
ATOM 2264 C C . LEU B 1 153 ? -10.734 -26.422 4.164 1 38.66 153 LEU B C 1
ATOM 2266 O O . LEU B 1 153 ? -10.359 -26.594 5.324 1 38.66 153 LEU B O 1
ATOM 2270 N N . ARG B 1 154 ? -11.945 -27.047 4.172 1 33.19 154 ARG B N 1
ATOM 2271 C CA . ARG B 1 154 ? -12.148 -28.359 4.777 1 33.19 154 ARG B CA 1
ATOM 2272 C C . ARG B 1 154 ? -10.961 -29.281 4.504 1 33.19 154 ARG B C 1
ATOM 2274 O O . ARG B 1 154 ? -10.359 -29.219 3.426 1 33.19 154 ARG B O 1
ATOM 2281 N N . ALA B 1 155 ? -10.453 -29.953 5.633 1 35.81 155 ALA B N 1
ATOM 2282 C CA . ALA B 1 155 ? -9.469 -31.016 5.844 1 35.81 155 ALA B CA 1
ATOM 2283 C C . ALA B 1 155 ? -9.508 -32.031 4.711 1 35.81 155 ALA B C 1
ATOM 2285 O O . ALA B 1 155 ? -10.492 -32.75 4.547 1 35.81 155 ALA B O 1
ATOM 2286 N N . VAL B 1 156 ? -9.078 -31.766 3.588 1 29.36 156 VAL B N 1
ATOM 2287 C CA . VAL B 1 156 ? -9.055 -32.969 2.758 1 29.36 156 VAL B CA 1
ATOM 2288 C C . VAL B 1 156 ? -8.188 -34.031 3.424 1 29.36 156 VAL B C 1
ATOM 2290 O O . VAL B 1 156 ? -6.988 -33.844 3.619 1 29.36 156 VAL B O 1
ATOM 2293 N N . SER B 1 157 ? -8.555 -34.625 4.594 1 23.81 157 SER B N 1
ATOM 2294 C CA . SER B 1 157 ? -8.211 -36.031 4.805 1 23.81 157 SER B CA 1
ATOM 2295 C C . SER B 1 157 ? -8.82 -36.906 3.723 1 23.81 157 SER B C 1
ATOM 2297 O O . SER B 1 157 ? -9.922 -36.656 3.238 1 23.81 157 SER B O 1
#

Secondary structure (DSSP, 8-state):
------BGGGS-HHHHTTHHHHHHHHHHHTTS-TTHHHHHHHHHHHHH-HHHHHHHHHHHHHHHHHHHHT-SSPPP---TT-GGGTTB--HHHHHHHHHHHHHHTT-HHHHHHHHHHHHTS---HHHHHHHHHHHHHHHS-----------------/------BGGGS-HHHHTTHHHHHHHHHHHTTS-TTHHHHHHHHHHHHH-HHHHHHHHHHHHHHHHHHHHT-SSPPP---TT-GGGTTB--HHHHHHHHHHHHHHTT-HHHHHHHHHHHHTS---HHHHHHHHHHHHHHHS-----------------

Organism: NCBI:txid1655543

Sequence (314 aa):
MSSISPSITDVPPSVAALLPVLRHHLAALQGSNPLGWRLAFGLAEQRWGEGKGLALAHRSQVFLSALLAARPVPLDCVDPLHIDDRDTLTEDEGNLMIALSAMSSDDAPRARLTIMALTGGRVPASAVSTGLSLVHLLGSSPTTIRRSGAPALRAVSMSSISPSITDVPPSVAALLPVLRHHLAALQGSNPLGWRLAFGLAEQRWGEGKGLALAHRSQVFLSALLAARPVPLDCVDPLHIDDRDTLTEDEGNLMIALSAMSSDDAPRARLTIMALTGGRVPASAVSTGLSLVHLLGSSPTTIRRSGAPALRAVS

Nearest PDB structures (foldseek):
  1me5-assembly1_C  TM=3.441E-01  e=4.268E+00  Mycobacterium tuberculosis
  3bqo-assembly1_A  TM=2.427E-01  e=1.840E+00  Homo sapiens
  6d9w-assembly1_A  TM=1.347E-01  e=2.135E+00  Deinococcus radiodurans R1 = ATCC 13939 = DSM 20539
  1me5-assembly1_C  TM=3.442E-01  e=4.278E+00  Mycobacterium tuberculosis
  3bqo-assembly1_A  TM=2.426E-01  e=1.846E+00  Homo sapiens

pLDDT: mean 86.23, std 18.82, range [23.81, 97.94]

Solvent-accessible surface area (backbone atoms only — not comparable to full-atom values): 17467 Å² total; per-residue (Å²): 127,82,77,69,66,46,50,55,84,80,39,61,66,78,62,45,67,43,47,66,39,50,32,20,35,49,32,29,77,70,68,78,29,80,58,16,54,60,51,15,37,51,50,26,22,71,72,58,35,62,69,58,8,40,50,48,36,48,35,47,46,52,20,50,50,41,42,52,73,53,28,93,63,84,80,58,66,66,61,71,86,42,70,90,50,68,68,59,39,38,72,55,42,32,38,51,52,49,21,49,49,22,48,58,67,67,34,60,71,60,20,50,54,31,40,17,67,71,22,76,69,44,75,58,65,61,28,50,54,33,42,42,53,35,36,53,55,68,70,48,74,78,71,75,67,74,73,72,74,75,80,75,83,70,75,80,119,128,82,76,70,65,47,50,53,84,79,40,61,66,78,62,46,66,43,48,68,38,52,32,20,35,49,32,29,76,70,67,77,29,82,61,15,53,60,51,15,38,52,51,26,22,71,72,57,35,61,70,59,8,39,51,48,35,51,35,49,47,52,18,50,51,42,42,53,72,54,28,92,62,83,80,56,64,65,61,71,85,42,72,89,49,68,67,59,39,39,71,53,43,31,38,50,52,48,22,49,49,22,46,59,68,67,34,58,70,59,19,50,53,30,40,17,68,69,23,78,69,43,75,57,66,62,26,50,53,33,42,42,52,35,37,52,55,69,70,46,73,78,71,76,67,74,75,73,74,75,81,76,81,73,77,81,121